Protein AF-A0A7J5W3H6-F1 (afdb_monomer)

Nearest PDB structures (foldseek):
  4chm-assembly2_B  TM=5.842E-01  e=1.480E-01  Toxoplasma gondii ME49

Structure (mmCIF, N/CA/C/O backbone):
data_AF-A0A7J5W3H6-F1
#
_entry.id   AF-A0A7J5W3H6-F1
#
loop_
_atom_site.group_PDB
_atom_site.id
_atom_site.type_symbol
_atom_site.label_atom_id
_atom_site.label_alt_id
_atom_site.label_comp_id
_atom_site.label_asym_id
_atom_site.label_entity_id
_atom_site.label_seq_id
_atom_site.pdbx_PDB_ins_code
_atom_site.Cartn_x
_atom_site.Cartn_y
_atom_site.Cartn_z
_atom_site.occupancy
_atom_site.B_iso_or_equiv
_atom_site.auth_seq_id
_atom_site.auth_comp_id
_atom_site.auth_asym_id
_atom_site.auth_atom_id
_atom_site.pdbx_PDB_model_num
ATOM 1 N N . MET A 1 1 ? -14.076 -18.893 -4.674 1.00 71.62 1 MET A N 1
ATOM 2 C CA . MET A 1 1 ? -12.684 -18.426 -4.504 1.00 71.62 1 MET A CA 1
ATOM 3 C C . MET A 1 1 ? -12.140 -18.056 -5.872 1.00 71.62 1 MET A C 1
ATOM 5 O O . MET A 1 1 ? -12.209 -18.885 -6.771 1.00 71.62 1 MET A O 1
ATOM 9 N N . THR A 1 2 ? -11.671 -16.824 -6.048 1.00 78.88 2 THR A N 1
ATOM 10 C CA . THR A 1 2 ? -11.239 -16.300 -7.352 1.00 78.88 2 THR A CA 1
ATOM 11 C C . THR A 1 2 ? -9.750 -15.983 -7.289 1.00 78.88 2 THR A C 1
ATOM 13 O O . THR A 1 2 ? -9.324 -15.151 -6.486 1.00 78.88 2 THR A O 1
ATOM 16 N N . GLU A 1 3 ? -8.947 -16.656 -8.116 1.00 80.62 3 GLU A N 1
ATOM 17 C CA . GLU A 1 3 ? -7.531 -16.315 -8.280 1.00 80.62 3 GLU A CA 1
ATOM 18 C C . GLU A 1 3 ? -7.411 -15.016 -9.076 1.00 80.62 3 GLU A C 1
ATOM 20 O O . GLU A 1 3 ? -7.916 -14.912 -10.197 1.00 80.62 3 GLU A O 1
ATOM 25 N N . LEU A 1 4 ? -6.731 -14.022 -8.506 1.00 78.94 4 LEU A N 1
ATOM 26 C CA . LEU A 1 4 ? -6.411 -12.805 -9.230 1.00 78.94 4 LEU A CA 1
ATOM 27 C C . LEU A 1 4 ? -5.116 -13.022 -10.005 1.00 78.94 4 LEU A C 1
ATOM 29 O O . LEU A 1 4 ? -4.027 -13.089 -9.433 1.00 78.94 4 LEU A O 1
ATOM 33 N N . LYS A 1 5 ? -5.251 -13.146 -11.325 1.00 74.69 5 LYS A N 1
ATOM 34 C CA . LYS A 1 5 ? -4.112 -13.236 -12.236 1.00 74.69 5 LYS A CA 1
ATOM 35 C C . LYS A 1 5 ? -3.727 -11.845 -12.740 1.00 74.69 5 LYS A C 1
ATOM 37 O O . LYS A 1 5 ? -4.625 -11.039 -13.016 1.00 74.69 5 LYS A O 1
ATOM 42 N N . PRO A 1 6 ? -2.422 -11.595 -12.951 1.00 75.56 6 PRO A N 1
ATOM 43 C CA . PRO A 1 6 ? -1.978 -10.450 -13.725 1.00 75.56 6 PRO A CA 1
ATOM 44 C C . PRO A 1 6 ? -2.744 -10.403 -15.042 1.00 75.56 6 PRO A C 1
ATOM 46 O O . PRO A 1 6 ? -2.807 -11.394 -15.776 1.00 75.56 6 PRO A O 1
ATOM 49 N N . ARG A 1 7 ? -3.322 -9.249 -15.374 1.00 79.38 7 ARG A N 1
ATOM 50 C CA . ARG A 1 7 ? -3.842 -9.057 -16.727 1.00 79.38 7 ARG A CA 1
ATOM 51 C C . ARG A 1 7 ? -2.648 -9.093 -17.673 1.00 79.38 7 ARG A C 1
ATOM 53 O O . ARG A 1 7 ? -1.692 -8.353 -17.460 1.00 79.38 7 ARG A O 1
ATOM 60 N N . LEU A 1 8 ? -2.714 -9.903 -18.731 1.00 84.88 8 LEU A N 1
ATOM 61 C CA . LEU A 1 8 ? -1.649 -9.997 -19.739 1.00 84.88 8 LEU A CA 1
ATOM 62 C C . LEU A 1 8 ? -1.222 -8.605 -20.238 1.00 84.88 8 LEU A C 1
ATOM 64 O O . LEU A 1 8 ? -0.036 -8.321 -20.355 1.00 84.88 8 LEU A O 1
ATOM 68 N N . LYS A 1 9 ? -2.197 -7.703 -20.415 1.00 86.12 9 LYS A N 1
ATOM 69 C CA . LYS A 1 9 ? -1.971 -6.287 -20.729 1.00 86.12 9 LYS A CA 1
ATOM 70 C C . LYS A 1 9 ? -1.019 -5.593 -19.743 1.00 86.12 9 LYS A C 1
ATOM 72 O O . LYS A 1 9 ? -0.136 -4.869 -20.185 1.00 86.12 9 LYS A O 1
ATOM 77 N N . ASN A 1 10 ? -1.180 -5.800 -18.436 1.00 86.75 10 ASN A N 1
ATOM 78 C CA . ASN A 1 10 ? -0.336 -5.165 -17.421 1.00 86.75 10 ASN A CA 1
ATOM 79 C C . ASN A 1 10 ? 1.082 -5.742 -17.473 1.00 86.75 10 ASN A C 1
ATOM 81 O O . ASN A 1 10 ? 2.032 -4.973 -17.476 1.00 86.75 10 ASN A O 1
ATOM 85 N N . ILE A 1 11 ? 1.240 -7.063 -17.629 1.00 87.44 11 ILE A N 1
ATOM 86 C CA . ILE A 1 11 ? 2.571 -7.663 -17.830 1.00 87.44 11 ILE A CA 1
ATOM 87 C C . ILE A 1 11 ? 3.256 -7.034 -19.049 1.00 87.44 11 ILE A C 1
ATOM 89 O O . ILE A 1 11 ? 4.383 -6.566 -18.933 1.00 87.44 11 ILE A O 1
ATOM 93 N N . ILE A 1 12 ? 2.562 -6.954 -20.190 1.00 88.81 12 ILE A N 1
ATOM 94 C CA . ILE A 1 12 ? 3.112 -6.370 -21.420 1.00 88.81 12 ILE A CA 1
ATOM 95 C C . ILE A 1 12 ? 3.525 -4.910 -21.198 1.00 88.81 12 ILE A C 1
ATOM 97 O O . ILE A 1 12 ? 4.638 -4.542 -21.556 1.00 88.81 12 ILE A O 1
ATOM 101 N N . ILE A 1 13 ? 2.672 -4.084 -20.578 1.00 88.00 13 ILE A N 1
ATOM 102 C CA . ILE A 1 13 ? 2.975 -2.667 -20.311 1.00 88.00 13 ILE A CA 1
ATOM 103 C C . ILE A 1 13 ? 4.214 -2.523 -19.423 1.00 88.00 13 ILE A C 1
ATOM 105 O O . ILE A 1 13 ? 5.081 -1.700 -19.716 1.00 88.00 13 ILE A O 1
ATOM 109 N N . PHE A 1 14 ? 4.310 -3.311 -18.352 1.00 88.62 14 PHE A N 1
ATOM 110 C CA . PHE A 1 14 ? 5.430 -3.245 -17.415 1.00 88.62 14 PHE A CA 1
ATOM 111 C C . PHE A 1 14 ? 6.724 -3.760 -18.051 1.00 88.62 14 PHE A C 1
ATOM 113 O O . PHE A 1 14 ? 7.761 -3.116 -17.926 1.00 88.62 14 PHE A O 1
ATOM 120 N N . SER A 1 15 ? 6.673 -4.876 -18.782 1.00 89.31 15 SER A N 1
ATOM 121 C CA . SER A 1 15 ? 7.829 -5.407 -19.509 1.00 89.31 15 SER A CA 1
ATOM 122 C C . SER A 1 15 ? 8.297 -4.455 -20.609 1.00 89.31 15 SER A C 1
ATOM 124 O O . SER A 1 15 ? 9.492 -4.201 -20.713 1.00 89.31 15 SER A O 1
ATOM 126 N N . ALA A 1 16 ? 7.381 -3.878 -21.391 1.00 90.31 16 ALA A N 1
ATOM 127 C CA . ALA A 1 16 ? 7.721 -2.903 -22.424 1.00 90.31 16 ALA A CA 1
ATOM 128 C C . ALA A 1 16 ? 8.319 -1.627 -21.815 1.00 90.31 16 ALA A C 1
ATOM 130 O O . ALA A 1 16 ? 9.343 -1.152 -22.295 1.00 90.31 16 ALA A O 1
ATOM 131 N N . SER A 1 17 ? 7.736 -1.116 -20.723 1.00 88.31 17 SER A N 1
ATOM 132 C CA . SER A 1 17 ? 8.278 0.041 -19.998 1.00 88.31 17 SER A CA 1
ATOM 133 C C . SER A 1 17 ? 9.695 -0.240 -19.503 1.00 88.31 17 SER A C 1
ATOM 135 O O . SER A 1 17 ? 10.595 0.555 -19.744 1.00 88.31 17 SER A O 1
ATOM 137 N N . LEU A 1 18 ? 9.914 -1.400 -18.877 1.00 90.62 18 LEU A N 1
ATOM 138 C CA . LEU A 1 18 ? 11.224 -1.811 -18.383 1.00 90.62 18 LEU A CA 1
ATOM 139 C C . LEU A 1 18 ? 12.260 -1.903 -19.511 1.00 90.62 18 LEU A C 1
ATOM 141 O O . LEU A 1 18 ? 13.343 -1.340 -19.382 1.00 90.62 18 LEU A O 1
ATOM 145 N N . LEU A 1 19 ? 11.929 -2.590 -20.609 1.00 92.12 19 LEU A N 1
ATOM 146 C CA . LEU A 1 19 ? 12.842 -2.805 -21.734 1.00 92.12 19 LEU A CA 1
ATOM 147 C C . LEU A 1 19 ? 13.175 -1.502 -22.462 1.00 92.12 19 LEU A C 1
ATOM 149 O O . LEU A 1 19 ? 14.346 -1.248 -22.731 1.00 92.12 19 LEU A O 1
ATOM 153 N N . ILE A 1 20 ? 12.174 -0.659 -22.739 1.00 89.44 20 ILE A N 1
ATOM 154 C CA . ILE A 1 20 ? 12.383 0.638 -23.394 1.00 89.44 20 ILE A CA 1
ATOM 155 C C . ILE A 1 20 ? 13.248 1.531 -22.505 1.00 89.44 20 ILE A C 1
ATOM 157 O O . ILE A 1 20 ? 14.238 2.084 -22.976 1.00 89.44 20 ILE A O 1
ATOM 161 N N . SER A 1 21 ? 12.927 1.644 -21.213 1.00 88.56 21 SER A N 1
ATOM 162 C CA . SER A 1 21 ? 13.707 2.478 -20.298 1.00 88.56 21 SER A CA 1
ATOM 163 C C . SER A 1 21 ? 15.127 1.954 -20.090 1.00 88.56 21 SER A C 1
ATOM 165 O O . SER A 1 21 ? 16.050 2.759 -20.026 1.00 88.56 21 SER A O 1
ATOM 167 N N . ALA A 1 22 ? 15.330 0.634 -20.025 1.00 89.25 22 ALA A N 1
ATOM 168 C CA . ALA A 1 22 ? 16.660 0.038 -19.904 1.00 89.25 22 ALA A CA 1
ATOM 169 C C . ALA A 1 22 ? 17.490 0.215 -21.184 1.00 89.25 22 ALA A C 1
ATOM 171 O O . ALA A 1 22 ? 18.653 0.598 -21.103 1.00 89.25 22 ALA A O 1
ATOM 172 N N . GLY A 1 23 ? 16.893 -0.007 -22.358 1.00 88.06 23 GLY A N 1
ATOM 173 C CA . GLY A 1 23 ? 17.559 0.199 -23.644 1.00 88.06 23 GLY A CA 1
ATOM 174 C C . GLY A 1 23 ? 17.959 1.658 -23.856 1.00 88.06 23 GLY A C 1
ATOM 175 O O . GLY A 1 23 ? 19.102 1.935 -24.211 1.00 88.06 23 GLY A O 1
ATOM 176 N N . LEU A 1 24 ? 17.057 2.598 -23.550 1.00 87.62 24 LEU A N 1
ATOM 177 C CA . LEU A 1 24 ? 17.369 4.029 -23.575 1.00 87.62 24 LEU A CA 1
ATOM 178 C C . LEU A 1 24 ? 18.471 4.382 -22.574 1.00 87.62 24 LEU A C 1
ATOM 180 O O . LEU A 1 24 ? 19.366 5.145 -22.914 1.00 87.62 24 LEU A O 1
ATOM 184 N N . LEU A 1 25 ? 18.453 3.810 -21.368 1.00 86.88 25 LEU A N 1
ATOM 185 C CA . LEU A 1 25 ? 19.499 4.038 -20.372 1.00 86.88 25 LEU A CA 1
ATOM 186 C C . LEU A 1 25 ? 20.875 3.581 -20.874 1.00 86.88 25 LEU A C 1
ATOM 188 O O . LEU A 1 25 ? 21.841 4.322 -20.735 1.00 86.88 25 LEU A O 1
ATOM 192 N N . ILE A 1 26 ? 20.962 2.388 -21.470 1.00 87.06 26 ILE A N 1
ATOM 193 C CA . ILE A 1 26 ? 22.208 1.858 -22.043 1.00 87.06 26 ILE A CA 1
ATOM 194 C C . ILE A 1 26 ? 22.695 2.770 -23.172 1.00 87.06 26 ILE A C 1
ATOM 196 O O . ILE A 1 26 ? 23.845 3.198 -23.146 1.00 87.06 26 ILE A O 1
ATOM 200 N N . PHE A 1 27 ? 21.806 3.145 -24.095 1.00 85.88 27 PHE A N 1
ATOM 201 C CA . PHE A 1 27 ? 22.124 4.078 -25.178 1.00 85.88 27 PHE A CA 1
ATOM 202 C C . PHE A 1 27 ? 22.647 5.425 -24.651 1.00 85.88 27 PHE A C 1
ATOM 204 O O . PHE A 1 27 ? 23.629 5.962 -25.160 1.00 85.88 27 PHE A O 1
ATOM 211 N N . LEU A 1 28 ? 22.033 5.964 -23.591 1.00 85.06 28 LEU A N 1
ATOM 212 C CA . LEU A 1 28 ? 22.491 7.197 -22.951 1.00 85.06 28 LEU A CA 1
ATOM 213 C C . LEU A 1 28 ? 23.860 7.039 -22.284 1.00 85.06 28 LEU A C 1
ATOM 215 O O . LEU A 1 28 ? 24.681 7.948 -22.373 1.00 85.06 28 LEU A O 1
ATOM 219 N N . LEU A 1 29 ? 24.117 5.908 -21.624 1.00 84.12 29 LEU A N 1
ATOM 220 C CA . LEU A 1 29 ? 25.408 5.623 -20.994 1.00 84.12 29 LEU A CA 1
ATOM 221 C C . LEU A 1 29 ? 26.524 5.481 -22.036 1.00 84.12 29 LEU A C 1
ATOM 223 O O . LEU A 1 29 ? 27.607 6.028 -21.839 1.00 84.12 29 LEU A O 1
ATOM 227 N N . GLU A 1 30 ? 26.254 4.818 -23.161 1.00 84.25 30 GLU A N 1
ATOM 228 C CA . GLU A 1 30 ? 27.181 4.757 -24.297 1.00 84.25 30 GLU A CA 1
ATOM 229 C C . GLU A 1 30 ? 27.427 6.147 -24.898 1.00 84.25 30 GLU A C 1
ATOM 231 O O . GLU A 1 30 ? 28.567 6.503 -25.201 1.00 84.25 30 GLU A O 1
ATOM 236 N N . GLY A 1 31 ? 26.378 6.966 -25.018 1.00 80.19 31 GLY A N 1
ATOM 237 C CA . GLY A 1 31 ? 26.487 8.360 -25.446 1.00 80.19 31 GLY A CA 1
ATOM 238 C C . GLY A 1 31 ? 27.359 9.203 -24.510 1.00 80.19 31 GLY A C 1
ATOM 239 O O . GLY A 1 31 ? 28.198 9.960 -24.988 1.00 80.19 31 GLY A O 1
ATOM 240 N N . LEU A 1 32 ? 27.211 9.034 -23.189 1.00 81.75 32 LEU A N 1
ATOM 241 C CA . LEU A 1 32 ? 28.043 9.683 -22.163 1.00 81.75 32 LEU A CA 1
ATOM 242 C C . LEU A 1 32 ? 29.497 9.215 -22.192 1.00 81.75 32 LEU A C 1
ATOM 244 O O . LEU A 1 32 ? 30.400 10.019 -21.977 1.00 81.75 32 LEU A O 1
ATOM 248 N N . TYR A 1 33 ? 29.734 7.933 -22.453 1.00 81.56 33 TYR A N 1
ATOM 249 C CA . TYR A 1 33 ? 31.086 7.390 -22.535 1.00 81.56 33 TYR A CA 1
ATOM 250 C C . TYR A 1 33 ? 31.847 7.922 -23.757 1.00 81.56 33 TYR A C 1
ATOM 252 O O . TYR A 1 33 ? 33.029 8.246 -23.670 1.00 81.56 33 TYR A O 1
ATOM 260 N N . ASN A 1 34 ? 31.158 8.066 -24.890 1.00 81.38 34 ASN A N 1
ATOM 261 C CA . ASN A 1 34 ? 31.745 8.519 -26.155 1.00 81.38 34 ASN A CA 1
ATOM 262 C C . ASN A 1 34 ? 31.768 10.049 -26.319 1.00 81.38 34 ASN A C 1
ATOM 264 O O . ASN A 1 34 ? 32.087 10.576 -27.390 1.00 81.38 34 ASN A O 1
ATOM 268 N N . LEU A 1 35 ? 31.408 10.777 -25.267 1.00 76.12 35 LEU A N 1
ATOM 269 C CA . LEU A 1 35 ? 31.129 12.200 -25.313 1.00 76.12 35 LEU A CA 1
ATOM 270 C C . LEU A 1 35 ? 32.429 13.016 -25.222 1.00 76.12 35 LEU A C 1
ATOM 272 O O . LEU A 1 35 ? 33.046 13.123 -24.167 1.00 76.12 35 LEU A O 1
ATOM 276 N N . LYS A 1 36 ? 32.849 13.610 -26.349 1.00 68.56 36 LYS A N 1
ATOM 277 C CA . LYS A 1 36 ? 34.017 14.515 -26.414 1.00 68.56 36 LYS A CA 1
ATOM 278 C C . LYS A 1 36 ? 33.683 15.989 -26.138 1.00 68.56 36 LYS A C 1
ATOM 280 O O . LYS A 1 36 ? 34.578 16.736 -25.762 1.00 68.56 36 LYS A O 1
ATOM 285 N N . ASN A 1 37 ? 32.421 16.399 -26.301 1.00 68.25 37 ASN A N 1
ATOM 286 C CA . ASN A 1 37 ? 31.978 17.794 -26.182 1.00 68.25 37 ASN A CA 1
ATOM 287 C C . ASN A 1 37 ? 31.009 17.988 -25.013 1.00 68.25 37 ASN A C 1
ATOM 289 O O . ASN A 1 37 ? 29.960 17.358 -24.953 1.00 68.25 37 ASN A O 1
ATOM 293 N N . THR A 1 38 ? 31.297 18.935 -24.127 1.00 67.44 38 THR A N 1
ATOM 294 C CA . THR A 1 38 ? 30.476 19.233 -22.940 1.0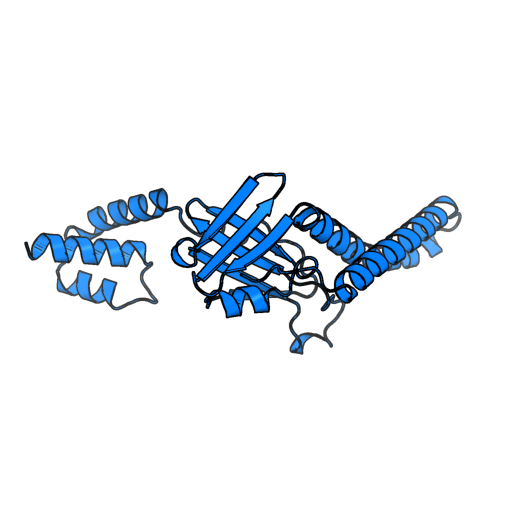0 67.44 38 THR A CA 1
ATOM 295 C C . THR A 1 38 ? 29.041 19.674 -23.259 1.00 67.44 38 THR A C 1
ATOM 297 O O . THR A 1 38 ? 28.146 19.487 -22.436 1.00 67.44 38 THR A O 1
ATOM 300 N N . GLU A 1 39 ? 28.787 20.190 -24.462 1.00 74.38 39 GLU A N 1
ATOM 301 C CA . GLU A 1 39 ? 27.476 20.696 -24.888 1.00 74.38 39 GLU A CA 1
ATOM 302 C C . GLU A 1 39 ? 26.384 19.615 -24.977 1.00 74.38 39 GLU A C 1
ATOM 304 O O . GLU A 1 39 ? 25.212 19.916 -24.751 1.00 74.38 39 GLU A O 1
ATOM 309 N N . SER A 1 40 ? 26.726 18.342 -25.233 1.00 75.56 40 SER A N 1
ATOM 310 C CA . SER A 1 40 ? 25.711 17.270 -25.302 1.00 75.56 40 SER A CA 1
ATOM 311 C C . SER A 1 40 ? 25.384 16.632 -23.945 1.00 75.56 40 SER A C 1
ATOM 313 O O . SER A 1 40 ? 24.462 15.823 -23.861 1.00 75.56 40 SER A O 1
ATOM 315 N N . ILE A 1 41 ? 26.066 17.023 -22.861 1.00 78.56 41 ILE A N 1
ATOM 316 C CA . ILE A 1 41 ? 25.831 16.473 -21.513 1.00 78.56 41 ILE A CA 1
ATOM 317 C C . ILE A 1 41 ? 24.448 16.876 -20.983 1.00 78.56 41 ILE A C 1
ATOM 319 O O . ILE A 1 41 ? 23.734 16.049 -20.416 1.00 78.56 41 ILE A O 1
ATOM 323 N N . VAL A 1 42 ? 24.045 18.133 -21.188 1.00 79.25 42 VAL A N 1
ATOM 324 C CA . VAL A 1 42 ? 22.770 18.676 -20.688 1.00 79.25 42 VAL A CA 1
ATOM 325 C C . VAL A 1 42 ? 21.546 17.944 -21.264 1.00 79.25 42 VAL A C 1
ATOM 327 O O . VAL A 1 42 ? 20.740 17.452 -20.471 1.00 79.25 42 VAL A O 1
ATOM 330 N N . PRO A 1 43 ? 21.376 17.802 -22.596 1.00 79.62 43 PRO A N 1
ATOM 331 C CA . PRO A 1 43 ? 20.222 17.089 -23.146 1.00 79.62 43 PRO A CA 1
ATOM 332 C C . PRO A 1 43 ? 20.200 15.603 -22.756 1.00 79.62 43 PRO A C 1
ATOM 334 O O . PRO A 1 43 ? 19.125 15.062 -22.499 1.00 79.62 43 PRO A O 1
ATOM 337 N N . ILE A 1 44 ? 21.364 14.955 -22.634 1.00 81.19 44 ILE A N 1
ATOM 338 C CA . ILE A 1 44 ? 21.460 13.565 -22.164 1.00 81.19 44 ILE A CA 1
ATOM 339 C C . ILE A 1 44 ? 21.034 13.443 -20.696 1.00 81.19 44 ILE A C 1
ATOM 341 O O . ILE A 1 44 ? 20.255 12.550 -20.358 1.00 81.19 44 ILE A O 1
ATOM 345 N N . GLY A 1 45 ? 21.473 14.362 -19.834 1.00 78.88 45 GLY A N 1
ATOM 346 C CA . GLY A 1 45 ? 21.056 14.409 -18.433 1.00 78.88 45 GLY A CA 1
ATOM 347 C C . GLY A 1 45 ? 19.544 14.598 -18.277 1.00 78.88 45 GLY A C 1
ATOM 348 O O . GLY A 1 45 ? 18.917 13.925 -17.459 1.00 78.88 45 GLY A O 1
ATOM 349 N N . ILE A 1 46 ? 18.931 15.446 -19.108 1.00 82.19 46 ILE A N 1
ATOM 350 C CA . ILE A 1 46 ? 17.473 15.617 -19.135 1.00 82.19 46 ILE A CA 1
ATOM 351 C C . ILE A 1 46 ? 16.793 14.306 -19.551 1.00 82.19 46 ILE A C 1
ATOM 353 O O . ILE A 1 46 ? 15.892 13.846 -18.850 1.00 82.19 46 ILE A O 1
ATOM 357 N N . LEU A 1 47 ? 17.241 13.658 -20.633 1.00 81.62 47 LEU A N 1
ATOM 358 C CA . LEU A 1 47 ? 16.654 12.394 -21.098 1.00 81.62 47 LEU A CA 1
ATOM 359 C C . LEU A 1 47 ? 16.762 11.280 -20.039 1.00 81.62 47 LEU A C 1
ATOM 361 O O . LEU A 1 47 ? 15.839 10.479 -19.871 1.00 81.62 47 LEU A O 1
ATOM 365 N N . PHE A 1 48 ? 17.860 11.266 -19.279 1.00 82.81 48 PHE A N 1
ATOM 366 C CA . PHE A 1 48 ? 18.088 10.336 -18.175 1.00 82.81 48 PHE A CA 1
ATOM 367 C C . PHE A 1 48 ? 17.029 10.481 -17.071 1.00 82.81 48 PHE A C 1
ATOM 369 O O . PHE A 1 48 ? 16.478 9.481 -16.603 1.00 82.81 48 PHE A O 1
ATOM 376 N N . LEU A 1 49 ? 16.675 11.719 -16.702 1.00 82.31 49 LEU A N 1
ATOM 377 C CA . LEU A 1 49 ? 15.628 12.003 -15.710 1.00 82.31 49 LEU A CA 1
ATOM 378 C C . LEU A 1 49 ? 14.242 11.520 -16.154 1.00 82.31 49 LEU A C 1
ATOM 380 O O . LEU A 1 49 ? 13.425 11.157 -15.308 1.00 82.31 49 LEU A O 1
ATOM 384 N N . PHE A 1 50 ? 13.978 11.461 -17.461 1.00 83.19 50 PHE A N 1
ATOM 385 C CA . PHE A 1 50 ? 12.742 10.881 -17.985 1.00 83.19 50 PHE A CA 1
ATOM 386 C C . PHE A 1 50 ? 12.780 9.344 -17.979 1.00 83.19 50 PHE A C 1
ATOM 388 O O . PHE A 1 50 ? 11.780 8.712 -17.643 1.00 83.19 50 PHE A O 1
ATOM 395 N N . CYS A 1 51 ? 13.919 8.713 -18.261 1.00 84.31 51 CYS A N 1
ATOM 396 C CA . CYS A 1 51 ? 14.009 7.247 -18.326 1.00 84.31 51 CYS A CA 1
ATOM 397 C C . CYS A 1 51 ? 14.032 6.564 -16.948 1.00 84.31 51 CYS A C 1
ATOM 399 O O . CYS A 1 51 ? 13.595 5.419 -16.817 1.00 84.31 51 CYS A O 1
ATOM 401 N N . LEU A 1 52 ? 14.518 7.250 -15.909 1.00 86.69 52 LEU A N 1
ATOM 402 C CA . LEU A 1 52 ? 14.738 6.650 -14.592 1.00 86.69 52 LEU A CA 1
ATOM 403 C C . LEU A 1 52 ? 13.438 6.277 -13.842 1.00 86.69 52 LEU A C 1
ATOM 405 O O . LEU A 1 52 ? 13.343 5.151 -13.346 1.00 86.69 52 LEU A O 1
ATOM 409 N N . PRO A 1 53 ? 12.406 7.141 -13.745 1.00 89.31 53 PRO A N 1
ATOM 410 C CA . PRO A 1 53 ? 11.201 6.812 -12.987 1.00 89.31 53 PRO A CA 1
ATOM 411 C C . PRO A 1 53 ? 10.424 5.582 -13.491 1.00 89.31 53 PRO A C 1
ATOM 413 O O . PRO A 1 53 ? 10.104 4.737 -12.652 1.00 89.31 53 PRO A O 1
ATOM 416 N N . PRO A 1 54 ? 10.141 5.400 -14.801 1.00 89.06 54 PRO A N 1
ATOM 417 C CA . PRO A 1 54 ? 9.423 4.215 -15.274 1.00 89.06 54 PRO A CA 1
ATOM 418 C C . PRO A 1 54 ? 10.248 2.935 -15.094 1.00 89.06 54 PRO A C 1
ATOM 420 O O . PRO A 1 54 ? 9.674 1.882 -14.802 1.00 89.06 54 PRO A O 1
ATOM 423 N N . LEU A 1 55 ? 11.582 3.025 -15.178 1.00 90.44 55 LEU A N 1
ATOM 424 C CA . LEU A 1 55 ? 12.491 1.922 -14.868 1.00 90.44 55 LEU A CA 1
ATOM 425 C C . LEU A 1 55 ? 12.373 1.507 -13.394 1.00 90.44 55 LEU A C 1
ATOM 427 O O . LEU A 1 55 ? 12.098 0.345 -13.093 1.00 90.44 55 LEU A O 1
ATOM 431 N N . ILE A 1 56 ? 12.521 2.463 -12.469 1.00 92.81 56 ILE A N 1
ATOM 432 C CA . ILE A 1 56 ? 12.434 2.211 -11.022 1.00 92.81 56 ILE A CA 1
ATOM 433 C C . ILE A 1 56 ? 11.043 1.684 -10.648 1.00 92.81 56 ILE A C 1
ATOM 435 O O . ILE A 1 56 ? 10.931 0.730 -9.873 1.00 92.81 56 ILE A O 1
ATOM 439 N N . LEU A 1 57 ? 9.974 2.266 -11.195 1.00 92.88 57 LEU A N 1
ATOM 440 C CA . LEU A 1 57 ? 8.607 1.798 -10.967 1.00 92.88 57 LEU A CA 1
ATOM 441 C C . LEU A 1 57 ? 8.426 0.351 -11.434 1.00 92.88 57 LEU A C 1
ATOM 443 O O . LEU A 1 57 ? 7.986 -0.485 -10.648 1.00 92.88 57 LEU A O 1
ATOM 447 N N . SER A 1 58 ? 8.835 0.027 -12.665 1.00 92.88 58 SER A N 1
ATOM 448 C CA . SER A 1 58 ? 8.755 -1.341 -13.193 1.00 92.88 58 SER A CA 1
ATOM 449 C C . SER A 1 58 ? 9.479 -2.325 -12.276 1.00 92.88 58 SER A C 1
ATOM 451 O O . SER A 1 58 ? 8.882 -3.298 -11.815 1.00 92.88 58 SER A O 1
ATOM 453 N N . ILE A 1 59 ? 10.745 -2.042 -11.947 1.00 92.69 59 ILE A N 1
ATOM 454 C CA . ILE A 1 59 ? 11.582 -2.907 -11.103 1.00 92.69 59 ILE A CA 1
ATOM 455 C C . ILE A 1 59 ? 10.952 -3.103 -9.725 1.00 92.69 59 ILE A C 1
ATOM 457 O O . ILE A 1 59 ? 10.857 -4.231 -9.242 1.00 92.69 59 ILE A O 1
ATOM 461 N N . THR A 1 60 ? 10.515 -2.023 -9.075 1.00 93.88 60 THR A N 1
ATOM 462 C CA . THR A 1 60 ? 9.946 -2.105 -7.723 1.00 93.88 60 THR A CA 1
ATOM 463 C C . THR A 1 60 ? 8.638 -2.888 -7.699 1.00 93.88 60 THR A C 1
ATOM 465 O O . THR A 1 60 ? 8.437 -3.685 -6.784 1.00 93.88 60 THR A O 1
ATOM 468 N N . TYR A 1 61 ? 7.782 -2.733 -8.708 1.00 94.31 61 TYR A N 1
ATOM 469 C CA . TYR A 1 61 ? 6.521 -3.468 -8.806 1.00 94.31 61 TYR A CA 1
ATOM 470 C C . TYR A 1 61 ? 6.765 -4.949 -9.107 1.00 94.31 61 TYR A C 1
ATOM 472 O O . TYR A 1 61 ? 6.206 -5.805 -8.417 1.00 94.31 61 TYR A O 1
ATOM 480 N N . PHE A 1 62 ? 7.674 -5.265 -10.039 1.00 91.81 62 PHE A N 1
ATOM 481 C CA . PHE A 1 62 ? 8.122 -6.641 -10.265 1.00 91.81 62 PHE A CA 1
ATOM 482 C C . PHE A 1 62 ? 8.676 -7.252 -8.979 1.00 91.81 62 PHE A C 1
ATOM 484 O O . PHE A 1 62 ? 8.201 -8.296 -8.550 1.00 91.81 62 PHE A O 1
ATOM 491 N N . TYR A 1 63 ? 9.615 -6.594 -8.299 1.00 91.12 63 TYR A N 1
ATOM 492 C CA . TYR A 1 63 ? 10.193 -7.109 -7.055 1.00 91.12 63 TYR A CA 1
ATOM 493 C C . TYR A 1 63 ? 9.135 -7.371 -5.977 1.00 91.12 63 TYR A C 1
ATOM 495 O O . TYR A 1 63 ? 9.207 -8.357 -5.234 1.00 91.12 63 TYR A O 1
ATOM 503 N N . VAL A 1 64 ? 8.147 -6.482 -5.878 1.00 89.88 64 VAL A N 1
ATOM 504 C CA . VAL A 1 64 ? 7.081 -6.610 -4.896 1.00 89.88 64 VAL A CA 1
ATOM 505 C C . VAL A 1 64 ? 6.179 -7.796 -5.225 1.00 89.88 64 VAL A C 1
ATOM 507 O O . VAL A 1 64 ? 5.865 -8.528 -4.289 1.00 89.88 64 VAL A O 1
ATOM 510 N N . ASP A 1 65 ? 5.849 -8.072 -6.488 1.00 89.44 65 ASP A N 1
ATOM 511 C CA . ASP A 1 65 ? 4.815 -9.059 -6.836 1.00 89.44 65 ASP A CA 1
ATOM 512 C C . ASP A 1 65 ? 5.292 -10.364 -7.498 1.00 89.44 65 ASP A C 1
ATOM 514 O O . ASP A 1 65 ? 4.555 -11.343 -7.451 1.00 89.44 65 ASP A O 1
ATOM 518 N N . LEU A 1 66 ? 6.526 -10.462 -8.008 1.00 82.88 66 LEU A N 1
ATOM 519 C CA . LEU A 1 66 ? 7.032 -11.614 -8.787 1.00 82.88 66 LEU A CA 1
ATOM 520 C C . LEU A 1 66 ? 6.870 -12.978 -8.092 1.00 82.88 66 LEU A C 1
ATOM 522 O O . LEU A 1 66 ? 6.731 -14.007 -8.741 1.00 82.88 66 LEU A O 1
ATOM 526 N N . THR A 1 67 ? 6.897 -12.995 -6.758 1.00 83.81 67 THR A N 1
ATOM 527 C CA . THR A 1 67 ? 6.801 -14.224 -5.946 1.00 83.81 67 THR A CA 1
ATOM 528 C C . THR A 1 67 ? 5.501 -14.319 -5.158 1.00 83.81 67 THR A C 1
ATOM 530 O O . THR A 1 67 ? 5.424 -15.079 -4.187 1.00 83.81 67 THR A O 1
ATOM 533 N N . LYS A 1 68 ? 4.502 -13.513 -5.531 1.00 88.69 68 LYS A N 1
ATOM 534 C CA . LYS A 1 68 ? 3.208 -13.452 -4.866 1.00 88.69 68 LYS A CA 1
ATOM 535 C C . LYS A 1 68 ? 2.099 -14.005 -5.748 1.00 88.69 68 LYS A C 1
ATOM 537 O O . LYS A 1 68 ? 2.051 -13.744 -6.943 1.00 88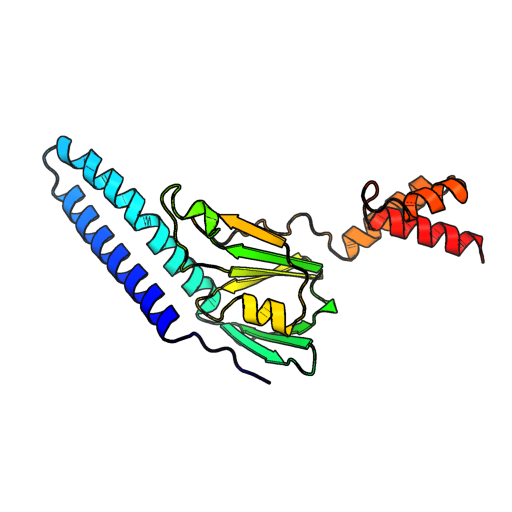.69 68 LYS A O 1
ATOM 542 N N . LYS A 1 69 ? 1.151 -14.687 -5.116 1.00 88.88 69 LYS A N 1
ATOM 543 C CA . LYS A 1 69 ? -0.182 -14.949 -5.663 1.00 88.88 69 LYS A CA 1
ATOM 544 C C . LYS A 1 69 ? -1.216 -14.407 -4.694 1.00 88.88 69 LYS A C 1
ATOM 546 O O . LYS A 1 69 ? -1.040 -14.554 -3.486 1.00 88.88 69 LYS A O 1
ATOM 551 N N . VAL A 1 70 ? -2.263 -13.783 -5.223 1.00 89.44 70 VAL A N 1
ATOM 552 C CA . VAL A 1 70 ? -3.376 -13.245 -4.438 1.00 89.44 70 VAL A CA 1
ATOM 553 C C . VAL A 1 70 ? -4.649 -13.970 -4.855 1.00 89.44 70 VAL A C 1
ATOM 555 O O . VAL A 1 70 ? -5.028 -13.969 -6.026 1.00 89.44 70 VAL A O 1
ATOM 558 N N . LEU A 1 71 ? -5.308 -14.593 -3.887 1.00 90.88 71 LEU A N 1
ATOM 559 C CA . LEU A 1 71 ? -6.632 -15.182 -4.031 1.00 90.88 71 LEU A CA 1
ATOM 560 C C . LEU A 1 71 ? -7.606 -14.349 -3.209 1.00 90.88 71 LEU A C 1
ATOM 562 O O . LEU A 1 71 ? -7.292 -13.955 -2.084 1.00 90.88 71 LEU A O 1
ATOM 566 N N . ILE A 1 72 ? -8.792 -14.108 -3.754 1.00 89.31 72 ILE A N 1
ATOM 567 C CA . ILE A 1 72 ? -9.874 -13.481 -3.004 1.00 89.31 72 ILE A CA 1
ATOM 568 C C . ILE A 1 72 ? -10.988 -14.497 -2.800 1.00 89.31 72 ILE A C 1
ATOM 570 O O . ILE A 1 72 ? -11.501 -15.112 -3.741 1.00 89.31 72 ILE A O 1
ATOM 574 N N . ASP A 1 73 ? -11.376 -14.654 -1.544 1.00 89.56 73 ASP A N 1
ATOM 575 C CA . ASP A 1 73 ? -12.538 -15.420 -1.137 1.00 89.56 73 ASP A CA 1
ATOM 576 C C . ASP A 1 73 ? -13.606 -14.443 -0.641 1.00 89.56 73 ASP A C 1
ATOM 578 O O . ASP A 1 73 ? -13.635 -14.059 0.527 1.00 89.56 73 ASP A O 1
ATOM 582 N N . VAL A 1 74 ? -14.459 -14.017 -1.577 1.00 85.69 74 VAL A N 1
ATOM 583 C CA . VAL A 1 74 ? -15.536 -13.044 -1.337 1.00 85.69 74 VAL A CA 1
ATOM 584 C C . VAL A 1 74 ? -16.553 -13.586 -0.331 1.00 85.69 74 VAL A C 1
ATOM 586 O O . VAL A 1 74 ? -17.009 -12.844 0.529 1.00 85.69 74 VAL A O 1
ATOM 589 N N . SER A 1 75 ? -16.862 -14.889 -0.380 1.00 85.12 75 SER A N 1
ATOM 590 C CA . SER A 1 75 ? -17.798 -15.526 0.558 1.00 85.12 75 SER A CA 1
ATOM 591 C C . SER A 1 75 ? -17.340 -15.445 2.009 1.00 85.12 75 SER A C 1
ATOM 593 O O . SER A 1 75 ? -18.170 -15.371 2.908 1.00 85.12 75 SER A O 1
ATOM 595 N N . GLN A 1 76 ? -16.026 -15.459 2.238 1.00 85.94 76 GLN A N 1
ATOM 596 C CA . GLN A 1 76 ? -15.442 -15.381 3.577 1.00 85.94 76 GLN A CA 1
ATOM 597 C C . GLN A 1 76 ? -14.775 -14.034 3.866 1.00 85.94 76 GLN A C 1
ATOM 599 O O . GLN A 1 76 ? -14.105 -13.902 4.889 1.00 85.94 76 GLN A O 1
ATOM 604 N N . ASN A 1 77 ? -14.940 -13.053 2.972 1.00 87.75 77 ASN A N 1
ATOM 605 C CA . ASN A 1 77 ? -14.384 -11.709 3.091 1.00 87.75 77 ASN A CA 1
ATOM 606 C C . ASN A 1 77 ? -12.899 -11.712 3.517 1.00 87.75 77 ASN A C 1
ATOM 608 O O . ASN A 1 77 ? -12.490 -11.076 4.497 1.00 87.75 77 ASN A O 1
ATOM 612 N N . ARG A 1 78 ? -12.100 -12.523 2.808 1.00 91.69 78 ARG A N 1
ATOM 613 C CA . ARG A 1 78 ? -10.669 -12.721 3.078 1.00 91.69 78 ARG A CA 1
ATOM 614 C C . ARG A 1 78 ? -9.828 -12.695 1.805 1.00 91.69 78 ARG A C 1
ATOM 616 O O . ARG A 1 78 ? -10.240 -13.157 0.739 1.00 91.69 78 ARG A O 1
ATOM 623 N N . ILE A 1 79 ? -8.598 -12.220 1.959 1.00 92.69 79 ILE A N 1
ATOM 624 C CA . ILE A 1 79 ? -7.532 -12.288 0.961 1.00 92.69 79 ILE A CA 1
ATOM 625 C C . ILE A 1 79 ? -6.540 -13.353 1.413 1.00 92.69 79 ILE A C 1
ATOM 627 O O . ILE A 1 79 ? -6.085 -13.341 2.555 1.00 92.69 79 ILE A O 1
ATOM 631 N N . ILE A 1 80 ? -6.163 -14.248 0.510 1.00 92.62 80 ILE A N 1
ATOM 632 C CA . ILE A 1 80 ? -5.105 -15.228 0.743 1.00 92.62 80 ILE A CA 1
ATOM 633 C C . ILE A 1 80 ? -3.922 -14.849 -0.137 1.00 92.62 80 ILE A C 1
ATOM 635 O O . ILE A 1 80 ? -4.045 -14.736 -1.358 1.00 92.62 80 ILE A O 1
ATOM 639 N N . ILE A 1 81 ? -2.769 -14.623 0.486 1.00 90.88 81 ILE A N 1
ATOM 640 C CA . ILE A 1 81 ? -1.538 -14.250 -0.204 1.00 90.88 81 ILE A CA 1
ATOM 641 C C . ILE A 1 81 ? -0.518 -15.358 -0.029 1.00 90.88 81 ILE A C 1
ATOM 643 O O . ILE A 1 81 ? -0.009 -15.575 1.069 1.00 90.88 81 ILE A O 1
ATOM 647 N N . HIS A 1 82 ? -0.151 -16.005 -1.129 1.00 90.69 82 HIS A N 1
ATOM 648 C CA . HIS A 1 82 ? 0.980 -16.923 -1.147 1.00 90.69 82 HIS A CA 1
ATOM 649 C C . HIS A 1 82 ? 2.228 -16.148 -1.541 1.00 90.69 82 HIS A C 1
ATOM 651 O O . HIS A 1 82 ? 2.307 -15.637 -2.655 1.00 90.69 82 HIS A O 1
ATOM 657 N N . LYS A 1 83 ? 3.208 -16.045 -0.643 1.00 87.00 83 LYS A N 1
ATOM 658 C CA . LYS A 1 83 ? 4.481 -15.363 -0.895 1.00 87.00 83 LYS A CA 1
ATOM 659 C C . LYS A 1 83 ? 5.643 -16.226 -0.430 1.00 87.00 83 LYS A C 1
ATOM 661 O O . LYS A 1 83 ? 5.764 -16.499 0.761 1.00 87.00 83 LYS A O 1
ATOM 666 N N . ARG A 1 84 ? 6.538 -16.599 -1.354 1.00 85.19 84 ARG A N 1
ATOM 667 C CA . ARG A 1 84 ? 7.751 -17.397 -1.055 1.00 85.19 84 ARG A CA 1
ATOM 668 C C . ARG A 1 84 ? 7.444 -18.661 -0.227 1.00 85.19 84 ARG A C 1
ATOM 670 O O . ARG A 1 84 ? 8.085 -18.912 0.788 1.00 85.19 84 ARG A O 1
ATOM 677 N N . GLY A 1 85 ? 6.405 -19.398 -0.619 1.00 82.94 85 GLY A N 1
ATOM 678 C CA . GLY A 1 85 ? 5.967 -20.621 0.067 1.00 82.94 85 GLY A CA 1
ATOM 679 C C . GLY A 1 85 ? 5.206 -20.408 1.381 1.00 82.94 85 GLY A C 1
ATOM 680 O O . GLY A 1 85 ? 4.751 -21.382 1.966 1.00 82.94 85 GLY A O 1
ATOM 681 N N . LYS A 1 86 ? 5.026 -19.164 1.845 1.00 87.56 86 LYS A N 1
ATOM 682 C CA . LYS A 1 86 ? 4.185 -18.850 3.008 1.00 87.56 86 LYS A CA 1
ATOM 683 C C . LYS A 1 86 ? 2.801 -18.413 2.561 1.00 87.56 86 LYS A C 1
ATOM 685 O O . LYS A 1 86 ? 2.681 -17.588 1.657 1.00 87.56 86 LYS A O 1
ATOM 690 N N . GLU A 1 87 ? 1.783 -18.928 3.229 1.00 91.81 87 GLU A N 1
ATOM 691 C CA . GLU A 1 87 ? 0.406 -18.475 3.086 1.00 91.81 87 GLU A CA 1
ATOM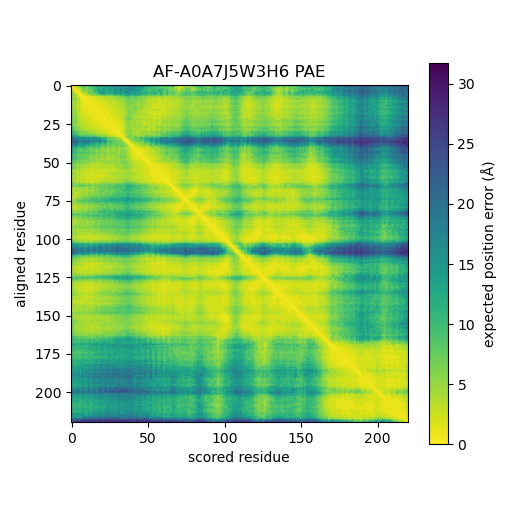 692 C C . GLU A 1 87 ? 0.087 -17.444 4.170 1.00 91.81 87 GLU A C 1
ATOM 694 O O . GLU A 1 87 ? 0.370 -17.647 5.351 1.00 91.81 87 GLU A O 1
ATOM 699 N N . ILE A 1 88 ? -0.460 -16.305 3.757 1.00 90.50 88 ILE A N 1
ATOM 700 C CA . ILE A 1 88 ? -0.909 -15.237 4.643 1.00 90.50 88 ILE A CA 1
ATOM 701 C C . ILE A 1 88 ? -2.394 -15.044 4.383 1.00 90.50 88 ILE A C 1
ATOM 703 O O . ILE A 1 88 ? -2.779 -14.559 3.319 1.00 90.50 88 ILE A O 1
ATOM 707 N N . ILE A 1 89 ? -3.214 -15.409 5.361 1.00 92.88 89 ILE A N 1
ATOM 708 C CA . ILE A 1 89 ? -4.655 -15.173 5.332 1.00 92.88 89 ILE A CA 1
ATOM 709 C C . ILE A 1 89 ? -4.916 -13.824 5.999 1.00 92.88 89 ILE A C 1
ATOM 711 O O . ILE A 1 89 ? -4.481 -13.588 7.125 1.00 92.88 89 ILE A O 1
ATOM 715 N N . ILE A 1 90 ? -5.593 -12.934 5.284 1.00 93.81 90 ILE A N 1
ATOM 716 C CA . ILE A 1 90 ? -5.940 -11.587 5.728 1.00 93.81 90 ILE A CA 1
ATOM 717 C C . ILE A 1 90 ? -7.455 -11.476 5.698 1.00 93.81 90 ILE A C 1
ATOM 719 O O . ILE A 1 90 ? -8.057 -11.476 4.624 1.00 93.81 90 ILE A O 1
ATOM 723 N N . LYS A 1 91 ? -8.074 -11.365 6.868 1.00 93.12 91 LYS A N 1
ATOM 724 C CA . LYS A 1 91 ? -9.494 -11.033 6.977 1.00 93.12 91 LYS A CA 1
ATOM 725 C C . LYS A 1 91 ? -9.680 -9.522 7.030 1.00 93.12 91 LYS A C 1
ATOM 727 O O . LYS A 1 91 ? -8.760 -8.799 7.411 1.00 93.12 91 LYS A O 1
ATOM 732 N N . GLN A 1 92 ? -10.880 -9.045 6.701 1.00 91.00 92 GLN A N 1
ATOM 733 C CA . GLN A 1 92 ? -11.207 -7.618 6.800 1.00 91.00 92 GLN A CA 1
ATOM 734 C C . GLN A 1 92 ? -10.947 -7.062 8.215 1.00 91.00 92 GLN A C 1
ATOM 736 O O . GLN A 1 92 ? -10.350 -6.002 8.356 1.00 91.00 92 GLN A O 1
ATOM 741 N N . GLU A 1 93 ? -11.311 -7.818 9.255 1.00 90.06 93 GLU A N 1
ATOM 742 C CA . GLU A 1 93 ? -11.141 -7.460 10.676 1.00 90.06 93 GLU A CA 1
ATOM 743 C C . GLU A 1 93 ? -9.679 -7.328 11.143 1.00 90.06 93 GLU A C 1
ATOM 745 O O . GLU A 1 93 ? -9.402 -6.824 12.234 1.00 90.06 93 GLU A O 1
ATOM 750 N N . ASP A 1 94 ? -8.726 -7.809 10.345 1.00 91.12 94 ASP A N 1
ATOM 751 C CA . ASP A 1 94 ? -7.297 -7.706 10.641 1.00 91.12 94 ASP A CA 1
ATOM 752 C C . ASP A 1 94 ? -6.647 -6.477 10.003 1.00 91.12 94 ASP A C 1
ATOM 754 O O . ASP A 1 94 ? -5.487 -6.177 10.304 1.00 91.12 94 ASP A O 1
ATOM 758 N N . ILE A 1 95 ? -7.376 -5.779 9.130 1.00 92.69 95 ILE A N 1
ATOM 759 C CA . ILE A 1 95 ? -6.926 -4.579 8.433 1.00 92.69 95 ILE A CA 1
ATOM 760 C C . ILE A 1 95 ? -7.270 -3.372 9.305 1.00 92.69 95 ILE A C 1
ATOM 762 O O . ILE A 1 95 ? -8.433 -3.046 9.511 1.00 92.69 95 ILE A O 1
ATOM 766 N N . LEU A 1 96 ? -6.238 -2.703 9.810 1.00 90.75 96 LEU A N 1
ATOM 767 C CA . LEU A 1 96 ? -6.360 -1.485 10.607 1.00 90.75 96 LEU A CA 1
ATOM 768 C C . LEU A 1 96 ? -6.552 -0.243 9.733 1.00 90.75 96 LEU A C 1
ATOM 770 O O . LEU A 1 96 ? -7.262 0.680 10.111 1.00 90.75 96 LEU A O 1
ATOM 774 N N . ASP A 1 97 ? -5.888 -0.202 8.578 1.00 92.50 97 ASP A N 1
ATOM 775 C CA . ASP A 1 97 ? -5.993 0.907 7.633 1.00 92.50 97 ASP A CA 1
ATOM 776 C C . ASP A 1 97 ? -5.655 0.423 6.221 1.00 92.50 97 ASP A C 1
ATOM 778 O O . ASP A 1 97 ? -4.965 -0.588 6.032 1.00 92.50 97 ASP A O 1
ATOM 782 N N . SER A 1 98 ? -6.108 1.160 5.214 1.00 95.88 98 SER A N 1
ATOM 783 C CA . SER A 1 98 ? -5.752 0.885 3.829 1.00 95.88 98 SER A CA 1
ATOM 784 C C . SER A 1 98 ? -5.537 2.172 3.044 1.00 95.88 98 SER A C 1
ATOM 786 O O . SER A 1 98 ? -6.290 3.136 3.166 1.00 95.88 98 SER A O 1
ATOM 788 N N . PHE A 1 99 ? -4.490 2.189 2.221 1.00 96.75 99 PHE A N 1
ATOM 789 C CA . PHE A 1 99 ? -4.167 3.334 1.375 1.00 96.75 99 PHE A CA 1
ATOM 790 C C . PHE A 1 99 ? -4.118 2.897 -0.078 1.00 96.75 99 PHE A C 1
ATOM 792 O O . PHE A 1 99 ? -3.368 1.982 -0.428 1.00 96.75 99 PHE A O 1
ATOM 799 N N . TYR A 1 100 ? -4.889 3.577 -0.919 1.00 96.88 100 TYR A N 1
ATOM 800 C CA . TYR A 1 100 ? -4.888 3.372 -2.356 1.00 96.88 100 TYR A CA 1
ATOM 801 C C . TYR A 1 100 ? -4.138 4.518 -3.033 1.00 96.88 100 TYR A C 1
ATOM 803 O O . TYR A 1 100 ? -4.566 5.672 -2.991 1.00 96.88 100 TYR A O 1
ATOM 811 N N . VAL A 1 101 ? -3.003 4.190 -3.646 1.00 95.75 101 VAL A N 1
ATOM 812 C CA . VAL A 1 101 ? -2.113 5.153 -4.291 1.00 95.75 101 VAL A CA 1
ATOM 813 C C . VAL A 1 101 ? -2.261 5.060 -5.803 1.00 95.75 101 VAL A C 1
ATOM 815 O O . VAL A 1 101 ? -2.031 4.000 -6.394 1.00 95.75 101 VAL A O 1
ATOM 818 N N . ARG A 1 102 ? -2.635 6.180 -6.428 1.00 94.06 102 ARG A N 1
ATOM 819 C CA . ARG A 1 102 ? -2.840 6.295 -7.878 1.00 94.06 102 ARG A CA 1
ATOM 820 C C . ARG A 1 102 ? -2.520 7.697 -8.385 1.00 94.06 102 ARG A C 1
ATOM 822 O O . ARG A 1 102 ? -2.442 8.650 -7.614 1.00 94.06 102 ARG A O 1
ATOM 829 N N . VAL A 1 103 ? -2.405 7.829 -9.701 1.00 89.81 103 VAL A N 1
ATOM 830 C CA . VAL A 1 103 ? -2.411 9.142 -10.355 1.00 89.81 103 VAL A CA 1
ATOM 831 C C . VAL A 1 103 ? -3.841 9.686 -10.393 1.00 89.81 103 VAL A C 1
ATOM 833 O O . VAL A 1 103 ? -4.794 8.943 -10.654 1.00 89.81 103 VAL A O 1
ATOM 836 N N . GLU A 1 104 ? -4.002 10.977 -10.100 1.00 81.88 104 GLU A N 1
ATOM 837 C CA . GLU A 1 104 ? -5.297 11.652 -10.192 1.00 81.88 104 GLU A CA 1
ATOM 838 C C . GLU A 1 104 ? -5.621 12.011 -11.645 1.00 81.88 104 GLU A C 1
ATOM 840 O O . GLU A 1 104 ? -4.835 12.667 -12.330 1.00 81.88 104 GLU A O 1
ATOM 845 N N . ASP A 1 105 ? -6.818 11.649 -12.111 1.00 71.06 105 ASP A N 1
ATOM 846 C CA . ASP A 1 105 ? -7.236 11.918 -13.492 1.00 71.06 105 ASP A CA 1
ATOM 847 C C . ASP A 1 105 ? -7.342 13.422 -13.802 1.00 71.06 105 ASP A C 1
ATOM 849 O O . ASP A 1 105 ? -7.106 13.837 -14.935 1.00 71.06 105 ASP A O 1
ATOM 853 N N . LYS A 1 106 ? -7.610 14.256 -12.789 1.00 65.75 106 LYS A N 1
ATOM 854 C CA . LYS A 1 106 ? -7.674 15.722 -12.920 1.00 65.75 106 LYS A CA 1
ATOM 855 C C . LYS A 1 106 ? -6.302 16.384 -13.106 1.00 65.75 106 LYS A C 1
ATOM 857 O O . LYS A 1 106 ? -6.234 17.527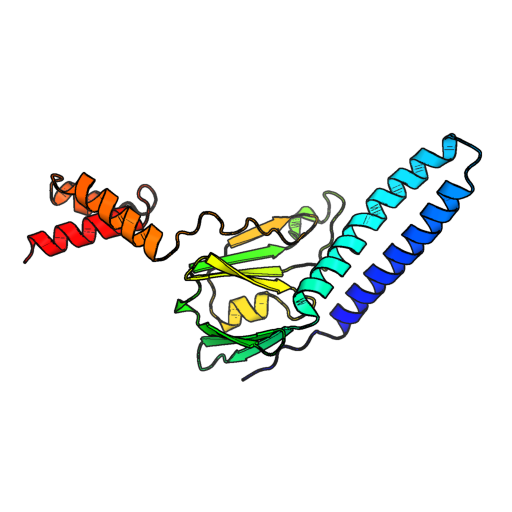 -13.549 1.00 65.75 106 LYS A O 1
ATOM 862 N N . TRP A 1 107 ? -5.211 15.677 -12.804 1.00 58.22 107 TRP A N 1
ATOM 863 C CA . TRP A 1 107 ? -3.838 16.191 -12.901 1.00 58.22 107 TRP A CA 1
ATOM 864 C C . TRP A 1 107 ? -3.116 15.725 -14.166 1.00 58.22 107 TRP A C 1
ATOM 866 O O . TRP A 1 107 ? -1.955 16.081 -14.366 1.00 58.22 107 TRP A O 1
ATOM 876 N N . ARG A 1 108 ? -3.815 15.019 -15.070 1.00 57.62 108 ARG A N 1
ATOM 877 C CA . ARG A 1 108 ? -3.292 14.556 -16.372 1.00 57.62 108 ARG A CA 1
ATOM 878 C C . ARG A 1 108 ? -2.663 15.657 -17.235 1.00 57.62 108 ARG A C 1
ATOM 880 O O . ARG A 1 108 ? -1.925 15.344 -18.160 1.00 57.62 108 ARG A O 1
ATOM 887 N N . TYR A 1 109 ? -2.933 16.929 -16.949 1.00 56.00 109 TYR A N 1
ATOM 888 C CA . TYR A 1 109 ? -2.407 18.069 -17.706 1.00 56.00 109 TYR A CA 1
ATOM 889 C C . TYR A 1 109 ? -1.250 18.810 -17.013 1.00 56.00 109 TYR A C 1
ATOM 891 O O . TYR A 1 109 ? -0.716 19.752 -17.585 1.00 56.00 109 TYR A O 1
ATOM 899 N N . LYS A 1 110 ? -0.854 18.425 -15.788 1.00 60.94 110 LYS A N 1
ATOM 900 C CA . LYS A 1 110 ? 0.062 19.218 -14.940 1.00 60.94 110 LYS A CA 1
ATOM 901 C C . LYS A 1 110 ? 1.510 18.714 -14.864 1.00 60.94 110 LYS A C 1
ATOM 903 O O . LYS A 1 110 ? 2.251 19.163 -13.994 1.00 60.94 110 LYS A O 1
ATOM 908 N N . GLY A 1 111 ? 1.950 17.827 -15.758 1.00 69.62 111 GLY A N 1
ATOM 909 C CA . GLY A 1 111 ? 3.375 17.492 -15.868 1.00 69.62 111 GLY A CA 1
ATOM 910 C C . GLY A 1 111 ? 3.661 16.040 -16.225 1.00 69.62 111 GLY A C 1
ATOM 911 O O . GLY A 1 111 ? 2.950 15.440 -17.022 1.00 69.62 111 GLY A O 1
ATOM 912 N N . TYR A 1 112 ? 4.734 15.498 -15.647 1.00 79.31 112 TYR A N 1
ATOM 913 C CA . TYR A 1 112 ? 5.211 14.138 -15.884 1.00 79.31 112 TYR A CA 1
ATOM 914 C C . TYR A 1 112 ? 4.528 13.142 -14.939 1.00 79.31 112 TYR A C 1
ATOM 916 O O . TYR A 1 112 ? 4.687 13.258 -13.725 1.00 79.31 112 TYR A O 1
ATOM 924 N N . TYR A 1 113 ? 3.759 12.185 -15.471 1.00 86.44 113 TYR A N 1
ATOM 925 C CA . TYR A 1 113 ? 2.972 11.236 -14.675 1.00 86.44 113 TYR A CA 1
ATOM 926 C C . TYR A 1 113 ? 2.907 9.837 -15.297 1.00 86.44 113 TYR A C 1
ATOM 928 O O . TYR A 1 113 ? 3.072 9.666 -16.504 1.00 86.44 113 TYR A O 1
ATOM 936 N N . PHE A 1 114 ? 2.608 8.834 -14.464 1.00 87.56 114 PHE A N 1
ATOM 937 C CA . PHE A 1 114 ? 2.547 7.429 -14.879 1.00 87.56 114 PHE A CA 1
ATOM 938 C C . PHE A 1 114 ? 1.253 6.746 -14.421 1.00 87.56 114 PHE A C 1
ATOM 940 O O . PHE A 1 114 ? 1.235 6.030 -13.417 1.00 87.56 114 PHE A O 1
ATOM 947 N N . PRO A 1 115 ? 0.145 6.946 -15.154 1.00 87.31 115 PRO A N 1
ATOM 948 C CA . PRO A 1 115 ? -1.188 6.535 -14.714 1.00 87.31 115 PRO A CA 1
ATOM 949 C C . PRO A 1 115 ? -1.387 5.015 -14.763 1.00 87.31 115 PRO A C 1
ATOM 951 O O . PRO A 1 115 ? -2.324 4.485 -14.172 1.00 87.31 115 PRO A O 1
ATOM 954 N N . MET A 1 116 ? -0.502 4.306 -15.466 1.00 88.38 116 MET A N 1
ATOM 955 C CA . MET A 1 116 ? -0.486 2.851 -15.561 1.00 88.38 116 MET A CA 1
ATOM 956 C C . MET A 1 116 ? 0.073 2.159 -14.318 1.00 88.38 116 MET A C 1
ATOM 958 O O . MET A 1 116 ? 0.039 0.935 -14.275 1.00 88.38 116 MET A O 1
ATOM 962 N N . TYR A 1 117 ? 0.576 2.894 -13.327 1.00 92.44 117 TYR A N 1
ATOM 963 C CA . TYR A 1 117 ? 1.050 2.330 -12.067 1.00 92.44 117 TYR A CA 1
ATOM 964 C C . TYR A 1 117 ? 0.111 2.730 -10.937 1.00 92.44 117 TYR A C 1
ATOM 966 O O . TYR A 1 117 ? -0.309 3.882 -10.823 1.00 92.44 117 TYR A O 1
ATOM 974 N N . LYS A 1 118 ? -0.223 1.763 -10.092 1.00 95.25 118 LYS A N 1
ATOM 975 C CA . LYS A 1 118 ? -1.010 1.985 -8.883 1.00 95.25 118 LYS A CA 1
ATOM 976 C C . LYS A 1 118 ? -0.832 0.826 -7.916 1.00 95.25 118 LYS A C 1
ATOM 978 O O . LYS A 1 118 ? -0.544 -0.304 -8.319 1.00 95.25 118 LYS A O 1
ATOM 983 N N . TYR A 1 119 ? -1.047 1.083 -6.636 1.00 96.69 119 TYR A N 1
ATOM 984 C CA . TYR A 1 119 ? -0.962 0.040 -5.623 1.00 96.69 119 TYR A CA 1
ATOM 985 C C . TYR A 1 119 ? -1.872 0.330 -4.438 1.00 96.69 119 TYR A C 1
ATOM 987 O O . TYR A 1 119 ? -2.191 1.480 -4.141 1.00 96.69 119 TYR A O 1
ATOM 995 N N . ILE A 1 120 ? -2.259 -0.731 -3.741 1.00 96.56 120 ILE A N 1
ATOM 996 C CA . ILE A 1 120 ? -2.863 -0.651 -2.416 1.00 96.56 120 ILE A CA 1
ATOM 997 C C . ILE A 1 120 ? -1.866 -1.153 -1.380 1.00 96.56 120 ILE A C 1
ATOM 999 O O . ILE A 1 120 ? -1.129 -2.118 -1.610 1.00 96.56 120 ILE A O 1
ATOM 1003 N N . VAL A 1 121 ? -1.835 -0.488 -0.231 1.00 96.38 121 VAL A N 1
ATOM 1004 C CA . VAL A 1 121 ? -1.186 -1.001 0.971 1.00 96.38 121 VAL A CA 1
ATOM 1005 C C . VAL A 1 121 ? -2.241 -1.266 2.033 1.00 96.38 121 VAL A C 1
ATOM 1007 O O . VAL A 1 121 ? -3.040 -0.393 2.364 1.00 96.38 121 VAL A O 1
ATOM 1010 N N . LEU A 1 122 ? -2.228 -2.488 2.553 1.00 95.44 122 LEU A N 1
ATOM 1011 C CA . LEU A 1 122 ? -3.022 -2.905 3.699 1.00 95.44 122 LEU A CA 1
ATOM 1012 C C . LEU A 1 122 ? -2.128 -2.852 4.935 1.00 95.44 122 LEU A C 1
ATOM 1014 O O . LEU A 1 122 ? -1.058 -3.475 4.961 1.00 95.44 122 LEU A O 1
ATOM 1018 N N . ILE A 1 123 ? -2.561 -2.096 5.939 1.00 94.50 123 ILE A N 1
ATOM 1019 C CA . ILE A 1 123 ? -1.936 -2.055 7.255 1.00 94.50 123 ILE A CA 1
ATOM 1020 C C . ILE A 1 123 ? -2.681 -3.046 8.126 1.00 94.50 123 ILE A C 1
ATOM 1022 O O . ILE A 1 123 ? -3.857 -2.863 8.420 1.00 94.50 123 ILE A O 1
ATOM 1026 N N . LEU A 1 124 ? -2.002 -4.116 8.507 1.00 92.31 124 LEU A N 1
ATOM 1027 C CA . LEU A 1 124 ? -2.562 -5.157 9.351 1.00 92.31 124 LEU A CA 1
ATOM 1028 C C . LEU A 1 124 ? -2.208 -4.906 10.817 1.00 92.31 124 LEU A C 1
ATOM 1030 O O . LEU A 1 124 ? -1.285 -4.142 11.129 1.00 92.31 124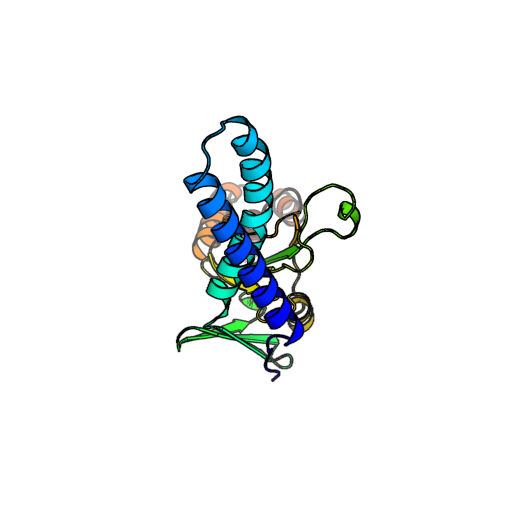 LEU A O 1
ATOM 1034 N N . LYS A 1 125 ? -2.878 -5.641 11.708 1.00 87.38 125 LYS A N 1
ATOM 1035 C CA . LYS A 1 125 ? -2.455 -5.803 13.106 1.00 87.38 125 LYS A CA 1
ATOM 1036 C C . LYS A 1 125 ? -0.948 -6.087 13.201 1.00 87.38 125 LYS A C 1
ATOM 1038 O O . LYS A 1 125 ? -0.357 -6.750 12.337 1.00 87.38 125 LYS A O 1
ATOM 1043 N N . GLU A 1 126 ? -0.333 -5.564 14.260 1.00 84.50 126 GLU A N 1
ATOM 1044 C CA . GLU A 1 126 ? 1.118 -5.615 14.505 1.00 84.50 126 GLU A CA 1
ATOM 1045 C C . GLU A 1 126 ? 1.972 -4.880 13.455 1.00 84.50 126 GLU A C 1
ATOM 1047 O O . GLU A 1 126 ? 3.099 -5.280 13.161 1.00 84.50 126 GLU A O 1
ATOM 1052 N N . ARG A 1 127 ? 1.435 -3.809 12.846 1.00 81.00 127 ARG A N 1
ATOM 1053 C CA . ARG A 1 127 ? 2.118 -2.979 11.828 1.00 81.00 127 ARG A CA 1
ATOM 1054 C C . ARG A 1 127 ? 2.640 -3.765 10.620 1.00 81.00 127 ARG A C 1
ATOM 1056 O O . ARG A 1 127 ? 3.510 -3.290 9.881 1.00 81.00 127 ARG A O 1
ATOM 1063 N N . ARG A 1 128 ? 2.112 -4.966 10.371 1.00 88.12 128 ARG A N 1
ATOM 1064 C CA . ARG A 1 128 ? 2.473 -5.730 9.175 1.00 88.12 128 ARG A CA 1
ATOM 1065 C C . ARG A 1 128 ? 1.868 -5.037 7.963 1.00 88.12 128 ARG A C 1
ATOM 1067 O O . ARG A 1 128 ? 0.685 -4.722 7.945 1.00 88.12 128 ARG A O 1
ATOM 1074 N N . ARG A 1 129 ? 2.690 -4.798 6.942 1.00 91.38 129 ARG A N 1
ATOM 1075 C CA . ARG A 1 129 ? 2.266 -4.111 5.718 1.00 91.38 129 ARG A CA 1
ATOM 1076 C C . ARG A 1 129 ? 2.254 -5.070 4.551 1.00 91.38 129 ARG A C 1
ATOM 1078 O O . ARG A 1 129 ? 3.232 -5.783 4.308 1.00 91.38 129 ARG A O 1
ATOM 1085 N N . VAL A 1 130 ? 1.170 -5.032 3.798 1.00 92.94 130 VAL A N 1
ATOM 1086 C CA . VAL A 1 130 ? 1.007 -5.829 2.592 1.00 92.94 130 VAL A CA 1
ATOM 1087 C C . VAL A 1 130 ? 0.751 -4.890 1.429 1.00 92.94 130 VAL A C 1
ATOM 1089 O O . VAL A 1 130 ? -0.270 -4.219 1.374 1.00 92.94 130 VAL A O 1
ATOM 1092 N N . TYR A 1 131 ? 1.704 -4.852 0.504 1.00 94.25 131 TYR A N 1
ATOM 1093 C CA . TYR A 1 131 ? 1.600 -4.093 -0.737 1.00 94.25 131 TYR A CA 1
ATOM 1094 C C . TYR A 1 131 ? 1.104 -5.016 -1.838 1.00 94.25 131 TYR A C 1
ATOM 1096 O O . TYR A 1 131 ? 1.658 -6.110 -2.000 1.00 94.25 131 TYR A O 1
ATOM 1104 N N . ILE A 1 132 ? 0.110 -4.567 -2.592 1.00 94.06 132 ILE A N 1
ATOM 1105 C CA . ILE A 1 132 ? -0.386 -5.258 -3.779 1.00 94.06 132 ILE A CA 1
ATOM 1106 C C . ILE A 1 132 ? -0.465 -4.231 -4.901 1.00 94.06 132 ILE A C 1
ATOM 1108 O O . ILE A 1 132 ? -1.120 -3.198 -4.753 1.00 94.06 132 ILE A O 1
ATOM 1112 N N . THR A 1 133 ? 0.247 -4.485 -5.996 1.00 95.50 133 THR A N 1
ATOM 1113 C CA . THR A 1 133 ? 0.300 -3.558 -7.127 1.00 95.50 133 THR A CA 1
ATOM 1114 C C . THR A 1 133 ? -0.598 -4.020 -8.268 1.00 95.50 133 THR A C 1
ATOM 1116 O O . THR A 1 133 ? -0.984 -5.190 -8.343 1.00 95.50 133 THR A O 1
ATOM 1119 N N . ASN A 1 134 ? -0.896 -3.115 -9.202 1.00 94.12 134 ASN A N 1
ATOM 1120 C CA . ASN A 1 134 ? -1.647 -3.463 -10.407 1.00 94.12 134 ASN A CA 1
ATOM 1121 C C . ASN A 1 134 ? -0.899 -4.349 -11.404 1.00 94.12 134 ASN A C 1
ATOM 1123 O O . ASN A 1 134 ? -1.520 -4.816 -12.360 1.00 94.12 134 ASN A O 1
ATOM 1127 N N . LEU A 1 135 ? 0.389 -4.630 -11.179 1.00 91.75 135 LEU A N 1
ATOM 1128 C CA . LEU A 1 135 ? 1.064 -5.705 -11.895 1.00 91.75 135 LEU A CA 1
ATOM 1129 C C . LEU A 1 135 ? 0.393 -7.051 -11.590 1.00 91.75 135 LEU A C 1
ATOM 1131 O O . LEU A 1 135 ? 0.138 -7.825 -12.507 1.00 91.75 135 LEU A O 1
ATOM 1135 N N . LEU A 1 136 ? 0.070 -7.311 -10.319 1.00 90.19 136 LEU A N 1
ATOM 1136 C CA . LEU A 1 136 ? -0.570 -8.553 -9.894 1.00 90.19 136 LEU A CA 1
ATOM 1137 C C . LEU A 1 136 ? -2.083 -8.523 -10.107 1.00 90.19 136 LEU A C 1
ATOM 1139 O O . LEU A 1 136 ? -2.647 -9.448 -10.688 1.00 90.19 136 LEU A O 1
ATOM 1143 N N . CYS A 1 137 ? -2.744 -7.463 -9.645 1.00 89.88 137 CYS A N 1
ATOM 1144 C CA . CYS A 1 137 ? -4.185 -7.292 -9.793 1.00 89.88 137 CYS A CA 1
ATOM 1145 C C . CYS A 1 137 ? -4.618 -5.844 -9.566 1.00 89.88 137 CYS A C 1
ATOM 1147 O O . CYS A 1 137 ? -4.017 -5.125 -8.772 1.00 89.88 137 CYS A O 1
ATOM 1149 N N . GLU A 1 138 ? -5.706 -5.426 -10.211 1.00 91.88 138 GLU A N 1
ATOM 1150 C CA . GLU A 1 138 ? -6.266 -4.082 -10.028 1.00 91.88 138 GLU A CA 1
ATOM 1151 C C . GLU A 1 138 ? -6.639 -3.843 -8.544 1.00 91.88 138 GLU A C 1
ATOM 1153 O O . GLU A 1 138 ? -7.470 -4.589 -8.017 1.00 91.88 138 GLU A O 1
ATOM 1158 N N . PRO A 1 139 ? -6.061 -2.832 -7.859 1.00 94.06 139 PRO A N 1
ATOM 1159 C CA . PRO A 1 139 ? -6.342 -2.543 -6.449 1.00 94.06 139 PRO A CA 1
ATOM 1160 C C . PRO A 1 139 ? -7.829 -2.382 -6.114 1.00 94.06 139 PRO A C 1
ATOM 1162 O O . PRO A 1 139 ? -8.270 -2.774 -5.037 1.00 94.06 139 PRO A O 1
ATOM 1165 N N . GLU A 1 140 ? -8.620 -1.864 -7.051 1.00 93.31 140 GLU A N 1
ATOM 1166 C CA . GLU A 1 140 ? -10.066 -1.695 -6.916 1.00 93.31 140 GLU A CA 1
ATOM 1167 C C . GLU A 1 140 ? -10.798 -3.023 -6.709 1.00 93.31 140 GLU A C 1
ATOM 1169 O O . GLU A 1 140 ? -11.796 -3.063 -5.998 1.00 93.31 140 GLU A O 1
ATOM 1174 N N . LEU A 1 141 ? -10.296 -4.126 -7.277 1.00 92.00 141 LEU A N 1
ATOM 1175 C CA . LEU A 1 141 ? -10.888 -5.448 -7.061 1.00 92.00 141 LEU A CA 1
ATOM 1176 C C . LEU A 1 141 ? -10.749 -5.879 -5.603 1.00 92.00 141 LEU A C 1
ATOM 1178 O O . LEU A 1 141 ? -11.676 -6.463 -5.055 1.00 92.00 141 LEU A O 1
ATOM 1182 N N . ILE A 1 142 ? -9.617 -5.563 -4.971 1.00 92.88 142 ILE A N 1
ATOM 1183 C CA . ILE A 1 142 ? -9.390 -5.855 -3.554 1.00 92.88 142 ILE A CA 1
ATOM 1184 C C . ILE A 1 142 ? -10.292 -4.979 -2.691 1.00 92.88 142 ILE A C 1
ATOM 1186 O O . ILE A 1 142 ? -10.956 -5.491 -1.796 1.00 92.88 142 ILE A O 1
ATOM 1190 N N . ILE A 1 143 ? -10.336 -3.677 -2.984 1.00 94.06 143 ILE A N 1
ATOM 1191 C CA . ILE A 1 143 ? -11.164 -2.709 -2.255 1.00 94.06 143 ILE A CA 1
ATOM 1192 C C . ILE A 1 143 ? -12.629 -3.140 -2.273 1.00 94.06 143 ILE A C 1
ATOM 1194 O O . ILE A 1 143 ? -13.249 -3.229 -1.216 1.00 94.06 143 ILE A O 1
ATOM 1198 N N . ASN A 1 144 ? -13.157 -3.448 -3.459 1.00 92.44 144 ASN A N 1
ATOM 1199 C CA . ASN A 1 144 ? -14.558 -3.812 -3.636 1.00 92.44 144 ASN A CA 1
ATOM 1200 C C . ASN A 1 144 ? -14.870 -5.180 -3.031 1.00 92.44 144 ASN A C 1
ATOM 1202 O O . ASN A 1 144 ? -15.889 -5.341 -2.373 1.00 92.44 144 ASN A O 1
ATOM 1206 N N . ALA A 1 145 ? -14.001 -6.173 -3.230 1.00 89.31 145 ALA A N 1
ATOM 1207 C CA . ALA A 1 145 ? -14.271 -7.516 -2.735 1.00 89.31 145 ALA A CA 1
ATOM 1208 C C . ALA A 1 145 ? -14.212 -7.622 -1.208 1.00 89.31 145 ALA A C 1
ATOM 1210 O O . ALA A 1 145 ? -14.867 -8.491 -0.642 1.00 89.31 145 ALA A O 1
ATOM 1211 N N . MET A 1 146 ? -13.432 -6.752 -0.564 1.00 90.19 146 MET A N 1
ATOM 1212 C CA . MET A 1 146 ? -13.251 -6.734 0.886 1.00 90.19 146 MET A CA 1
ATOM 1213 C C . MET A 1 146 ? -14.036 -5.613 1.583 1.00 90.19 146 MET A C 1
ATOM 1215 O O . MET A 1 146 ? -13.887 -5.421 2.790 1.00 90.19 146 MET A O 1
ATOM 1219 N N . ASN A 1 147 ? -14.821 -4.832 0.826 1.00 91.38 147 ASN A N 1
ATOM 1220 C CA . ASN A 1 147 ? -15.508 -3.623 1.291 1.00 91.38 147 ASN A CA 1
ATOM 1221 C C . ASN A 1 147 ? -14.595 -2.716 2.141 1.00 91.38 147 ASN A C 1
ATOM 1223 O O . ASN A 1 147 ? -14.935 -2.326 3.261 1.00 91.38 147 ASN A O 1
ATOM 1227 N N . LEU A 1 148 ? -13.390 -2.424 1.638 1.00 92.12 148 LEU A N 1
ATOM 1228 C CA . LEU A 1 148 ? -12.397 -1.648 2.385 1.00 92.12 148 LEU A CA 1
ATOM 1229 C C . LEU A 1 148 ? -12.725 -0.159 2.362 1.00 92.12 148 LEU A C 1
ATOM 1231 O O . LEU A 1 148 ? -12.771 0.469 1.299 1.00 92.12 148 LEU A O 1
ATOM 1235 N N . ASN A 1 149 ? -12.818 0.427 3.553 1.00 91.06 149 ASN A N 1
ATOM 1236 C CA . ASN A 1 149 ? -12.673 1.865 3.692 1.00 91.06 149 ASN A CA 1
ATOM 1237 C C . ASN A 1 149 ? -11.189 2.222 3.508 1.00 91.06 149 ASN A C 1
ATOM 1239 O O . ASN A 1 149 ? -10.333 1.733 4.249 1.00 91.06 149 ASN A O 1
ATOM 1243 N N . HIS A 1 150 ? -10.881 3.018 2.486 1.00 93.38 150 HIS A N 1
ATOM 1244 C CA . HIS A 1 150 ? -9.510 3.290 2.069 1.00 93.38 150 HIS A CA 1
ATOM 1245 C C . HIS A 1 150 ? -9.255 4.783 1.905 1.00 93.38 150 HIS A C 1
ATOM 1247 O O . HIS A 1 150 ? -10.103 5.545 1.444 1.00 93.38 150 HIS A O 1
ATOM 1253 N N . LYS A 1 151 ? -8.032 5.192 2.235 1.00 94.81 151 LYS A N 1
ATOM 1254 C CA . LYS A 1 151 ? -7.540 6.551 2.022 1.00 94.81 151 LYS A CA 1
ATOM 1255 C C . LYS A 1 151 ? -6.933 6.653 0.628 1.00 94.81 151 LYS A C 1
ATOM 1257 O O . LYS A 1 151 ? -5.995 5.925 0.297 1.00 94.81 151 LYS A O 1
ATOM 1262 N N . LEU A 1 152 ? -7.463 7.556 -0.188 1.00 93.88 152 LEU A N 1
ATOM 1263 C CA . LEU A 1 152 ? -6.923 7.846 -1.513 1.00 93.88 152 LEU A CA 1
ATOM 1264 C C . LEU A 1 152 ? -5.705 8.766 -1.396 1.00 93.88 152 LEU A C 1
ATOM 1266 O O . LEU A 1 152 ? -5.772 9.815 -0.759 1.00 93.88 152 LEU A O 1
ATOM 1270 N N . ILE A 1 153 ? -4.600 8.376 -2.029 1.00 93.25 153 ILE A N 1
ATOM 1271 C CA . ILE A 1 153 ? -3.389 9.189 -2.155 1.00 93.25 153 ILE A CA 1
ATOM 1272 C C . ILE A 1 153 ? -3.124 9.424 -3.636 1.00 93.25 153 ILE A C 1
ATOM 1274 O O . ILE A 1 153 ? -2.915 8.479 -4.402 1.00 93.25 153 ILE A O 1
ATOM 1278 N N . TYR A 1 154 ? -3.084 10.697 -4.013 1.00 91.25 154 TYR A N 1
ATOM 1279 C CA . TYR A 1 154 ? -2.776 11.121 -5.368 1.00 91.25 154 TYR A CA 1
ATOM 1280 C C . TYR A 1 154 ? -1.306 11.508 -5.505 1.00 91.25 154 TYR A C 1
ATOM 1282 O O . TYR A 1 154 ? -0.767 12.259 -4.695 1.00 91.25 154 TYR A O 1
ATOM 1290 N N . THR A 1 155 ? -0.648 10.978 -6.532 1.00 89.44 155 THR A N 1
ATOM 1291 C CA . THR A 1 155 ? 0.752 11.280 -6.857 1.00 89.44 155 THR A CA 1
ATOM 1292 C C . THR A 1 155 ? 0.977 11.195 -8.359 1.00 89.44 155 THR A C 1
ATOM 1294 O O . THR A 1 155 ? 0.326 10.409 -9.038 1.00 89.44 155 THR A O 1
ATOM 1297 N N . ASN A 1 156 ? 1.925 11.966 -8.886 1.00 88.56 156 ASN A N 1
ATOM 1298 C CA . ASN A 1 156 ? 2.321 11.880 -10.292 1.00 88.56 156 ASN A CA 1
ATOM 1299 C C . ASN A 1 156 ? 3.120 10.599 -10.582 1.00 88.56 156 ASN A C 1
ATOM 1301 O O . ASN A 1 156 ? 2.987 10.001 -11.652 1.00 88.56 156 ASN A O 1
ATOM 1305 N N . ILE A 1 157 ? 3.937 10.169 -9.613 1.00 90.31 157 ILE A N 1
ATOM 1306 C CA . ILE A 1 157 ? 4.829 9.013 -9.727 1.00 90.31 157 ILE A CA 1
ATOM 1307 C C . ILE A 1 157 ? 4.574 8.087 -8.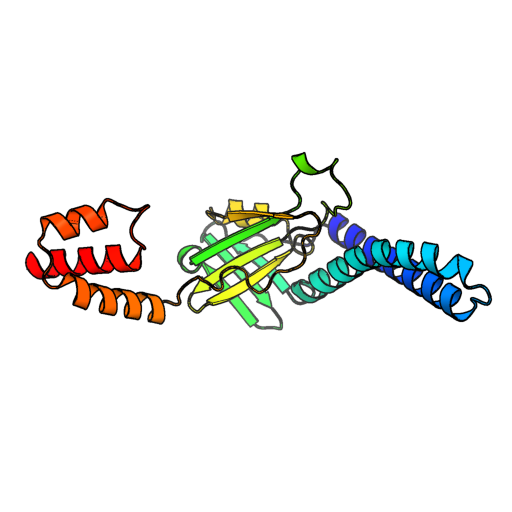525 1.00 90.31 157 ILE A C 1
ATOM 1309 O O . ILE A 1 157 ? 5.008 8.384 -7.408 1.00 90.31 157 ILE A O 1
ATOM 1313 N N . PRO A 1 158 ? 3.835 6.981 -8.708 1.00 92.56 158 PRO A N 1
ATOM 1314 C CA . PRO A 1 158 ? 3.362 6.119 -7.623 1.00 92.56 158 PRO A CA 1
ATOM 1315 C C . PRO A 1 158 ? 4.435 5.125 -7.161 1.00 92.56 158 PRO A C 1
ATOM 1317 O O . PRO A 1 158 ? 4.274 3.903 -7.257 1.00 92.56 158 PRO A O 1
ATOM 1320 N N . PHE A 1 159 ? 5.543 5.656 -6.640 1.00 94.00 159 PHE A N 1
ATOM 1321 C CA . PHE A 1 159 ? 6.562 4.864 -5.957 1.00 94.00 159 PHE A CA 1
ATOM 1322 C C . PHE A 1 159 ? 5.994 4.215 -4.694 1.00 94.00 159 PHE A C 1
ATOM 1324 O O . PHE A 1 159 ? 5.187 4.810 -3.981 1.00 94.00 159 PHE A O 1
ATOM 1331 N N . ILE A 1 160 ? 6.453 2.999 -4.392 1.00 93.56 160 ILE A N 1
ATOM 1332 C CA . ILE A 1 160 ? 5.999 2.253 -3.216 1.00 93.56 160 ILE A CA 1
ATOM 1333 C C . ILE A 1 160 ? 6.523 2.929 -1.947 1.00 93.56 160 ILE A C 1
ATOM 1335 O O . ILE A 1 160 ? 7.676 2.744 -1.551 1.00 93.56 160 ILE A O 1
ATOM 1339 N N . ASN A 1 161 ? 5.652 3.691 -1.290 1.00 92.44 161 ASN A N 1
ATOM 1340 C CA . ASN A 1 161 ? 5.977 4.372 -0.049 1.00 92.44 161 ASN A CA 1
ATOM 1341 C C . ASN A 1 161 ? 5.865 3.419 1.154 1.00 92.44 161 ASN A C 1
ATOM 1343 O O . ASN A 1 161 ? 4.770 3.011 1.548 1.00 92.44 161 ASN A O 1
ATOM 1347 N N . ARG A 1 162 ? 7.014 3.103 1.767 1.00 90.00 162 ARG A N 1
ATOM 1348 C CA . ARG A 1 162 ? 7.103 2.204 2.926 1.00 90.00 162 ARG A CA 1
ATOM 1349 C C . ARG A 1 162 ? 6.745 2.845 4.268 1.00 90.00 162 ARG A C 1
ATOM 1351 O O . ARG A 1 162 ? 6.582 2.112 5.244 1.00 90.00 162 ARG A O 1
ATOM 1358 N N . SER A 1 163 ? 6.625 4.173 4.325 1.00 89.19 163 SER A N 1
ATOM 1359 C CA . SER A 1 163 ? 6.237 4.895 5.540 1.00 89.19 163 SER A CA 1
ATOM 1360 C C . SER A 1 163 ? 4.721 4.983 5.731 1.00 89.19 163 SER A C 1
ATOM 1362 O O . SER A 1 163 ? 4.275 5.350 6.814 1.00 89.19 163 SER A O 1
ATOM 1364 N N . LEU A 1 164 ? 3.913 4.601 4.733 1.00 89.31 164 LEU A N 1
ATOM 1365 C CA . LEU A 1 164 ? 2.455 4.617 4.859 1.00 89.31 164 LEU A CA 1
ATOM 1366 C C . LEU A 1 164 ? 1.983 3.741 6.028 1.00 89.31 164 LEU A C 1
ATOM 1368 O O . LEU A 1 164 ? 2.444 2.611 6.225 1.00 89.31 164 LEU A O 1
ATOM 1372 N N . GLY A 1 165 ? 1.080 4.299 6.833 1.00 83.25 165 GLY A N 1
ATOM 1373 C CA . GLY A 1 165 ? 0.580 3.664 8.048 1.00 83.25 165 GLY A CA 1
ATOM 1374 C C . GLY A 1 165 ? 1.608 3.528 9.177 1.00 83.25 165 GLY A C 1
ATOM 1375 O O . GLY A 1 165 ? 1.413 2.707 10.063 1.00 83.25 165 GLY A O 1
ATOM 1376 N N . SER A 1 166 ? 2.723 4.273 9.169 1.00 83.12 166 SER A N 1
ATOM 1377 C CA . SER A 1 166 ? 3.668 4.314 10.304 1.00 83.12 166 SER A CA 1
ATOM 1378 C C . SER A 1 166 ? 3.038 4.834 11.597 1.00 83.12 166 SER A C 1
ATOM 1380 O O . SER A 1 166 ? 3.398 4.356 12.666 1.00 83.12 166 SER A O 1
ATOM 1382 N N . GLY A 1 167 ? 2.079 5.756 11.491 1.00 79.56 167 GLY A N 1
ATOM 1383 C CA . GLY A 1 167 ? 1.330 6.292 12.630 1.00 79.56 167 GLY A CA 1
ATOM 1384 C C . GLY A 1 167 ? 0.226 5.372 13.160 1.00 79.56 167 GLY A C 1
ATOM 1385 O O . GLY A 1 167 ? -0.403 5.710 14.156 1.00 79.56 167 GLY A O 1
ATOM 1386 N N . VAL A 1 168 ? -0.030 4.224 12.522 1.00 82.88 168 VAL A N 1
ATOM 1387 C CA . VAL A 1 168 ? -1.019 3.259 13.020 1.00 82.88 168 VAL A CA 1
ATOM 1388 C C . VAL A 1 168 ? -0.418 2.515 14.216 1.00 82.88 168 VAL A C 1
ATOM 1390 O O . VAL A 1 168 ? 0.662 1.914 14.123 1.00 82.88 168 VAL A O 1
ATOM 1393 N N . LEU A 1 169 ? -1.112 2.580 15.351 1.00 81.31 169 LEU A N 1
ATOM 1394 C CA . LEU A 1 169 ? -0.710 1.906 16.583 1.00 81.31 169 LEU A CA 1
ATOM 1395 C C . LEU A 1 169 ? -0.911 0.390 16.457 1.00 81.31 169 LEU A C 1
ATOM 1397 O O . LEU A 1 169 ? -1.891 -0.083 15.883 1.00 81.31 169 LEU A O 1
ATOM 1401 N N . THR A 1 170 ? 0.029 -0.381 17.001 1.00 83.25 170 THR A N 1
ATOM 1402 C CA . THR A 1 170 ? -0.184 -1.810 17.278 1.00 83.25 170 THR A CA 1
ATOM 1403 C C . THR A 1 170 ? -1.254 -1.987 18.353 1.00 83.25 170 THR A C 1
ATOM 1405 O O . THR A 1 170 ? -1.552 -1.054 19.095 1.00 83.25 170 THR A O 1
ATOM 1408 N N . THR A 1 171 ? -1.797 -3.197 18.501 1.00 82.75 171 THR A N 1
ATOM 1409 C CA . THR A 1 171 ? -2.765 -3.492 19.569 1.00 82.75 171 THR A CA 1
ATOM 1410 C C . THR A 1 171 ? -2.175 -3.205 20.950 1.00 82.75 171 THR A C 1
ATOM 1412 O O . THR A 1 171 ? -2.835 -2.595 21.782 1.00 82.75 171 THR A O 1
ATOM 1415 N N . LYS A 1 172 ? -0.902 -3.555 21.177 1.00 86.50 172 LYS A N 1
ATOM 1416 C CA . LYS A 1 172 ? -0.214 -3.272 22.446 1.00 86.50 172 LYS A CA 1
ATOM 1417 C C . LYS A 1 172 ? -0.024 -1.778 22.701 1.00 86.50 172 LYS A C 1
ATOM 1419 O O . LYS A 1 172 ? -0.245 -1.325 23.816 1.00 86.50 172 LYS A O 1
ATOM 1424 N N . GLU A 1 173 ? 0.390 -1.014 21.692 1.00 87.06 173 GLU A N 1
ATOM 1425 C CA . GLU A 1 173 ? 0.558 0.440 21.833 1.00 87.06 173 GLU A CA 1
ATOM 1426 C C . GLU A 1 173 ? -0.786 1.149 22.005 1.00 87.06 173 GLU A C 1
ATOM 1428 O O . GLU A 1 173 ? -0.873 2.096 22.780 1.00 87.06 173 GLU A O 1
ATOM 1433 N N . PHE A 1 174 ? -1.827 0.682 21.310 1.00 89.44 174 PHE A N 1
ATOM 1434 C CA . PHE A 1 174 ? -3.184 1.180 21.482 1.00 89.44 174 PHE A CA 1
ATOM 1435 C C . PHE A 1 174 ? -3.647 0.964 22.922 1.00 89.44 174 PHE A C 1
ATOM 1437 O O . PHE A 1 174 ? -3.993 1.933 23.585 1.00 89.44 174 PHE A O 1
ATOM 1444 N N . GLU A 1 175 ? -3.556 -0.261 23.445 1.00 91.62 175 GLU A N 1
ATOM 1445 C CA . GLU A 1 175 ? -3.906 -0.558 24.841 1.00 91.62 175 GLU A CA 1
ATOM 1446 C C . GLU A 1 175 ? -3.047 0.221 25.840 1.00 91.62 175 GLU A C 1
ATOM 1448 O O . GLU A 1 175 ? -3.564 0.762 26.811 1.00 91.62 175 GLU A O 1
ATOM 1453 N N . SER A 1 176 ? -1.744 0.362 25.585 1.00 93.56 176 SER A N 1
ATOM 1454 C CA . SER A 1 176 ? -0.875 1.192 26.424 1.00 93.56 176 SER A CA 1
ATOM 1455 C C . SER A 1 176 ? -1.339 2.649 26.457 1.00 93.56 176 SER A C 1
ATOM 1457 O O . SER A 1 176 ? -1.287 3.274 27.514 1.00 93.56 176 SER A O 1
ATOM 1459 N N . LYS A 1 177 ? -1.796 3.192 25.322 1.00 94.00 177 LYS A N 1
ATOM 1460 C CA . LYS A 1 177 ? -2.359 4.543 25.248 1.00 94.00 177 LYS A CA 1
ATOM 1461 C C . LYS A 1 177 ? -3.725 4.635 25.917 1.00 94.00 177 LYS A C 1
ATOM 1463 O O . LYS A 1 177 ? -3.987 5.633 26.576 1.00 94.00 177 LYS A O 1
ATOM 1468 N N . VAL A 1 178 ? -4.565 3.607 25.807 1.00 95.19 178 VAL A N 1
ATOM 1469 C CA . VAL A 1 178 ? -5.829 3.535 26.553 1.00 95.19 178 VAL A CA 1
ATOM 1470 C C . VAL A 1 178 ? -5.552 3.595 28.055 1.00 95.19 178 VAL A C 1
ATOM 1472 O O . VAL A 1 178 ? -6.135 4.429 28.731 1.00 95.19 178 VAL A O 1
ATOM 1475 N N . LEU A 1 179 ? -4.608 2.803 28.571 1.00 96.12 179 LEU A N 1
ATOM 1476 C CA . LEU A 1 179 ? -4.246 2.800 29.994 1.00 96.12 179 LEU A CA 1
ATOM 1477 C C . LEU A 1 179 ? -3.657 4.139 30.469 1.00 96.12 179 LEU A C 1
ATOM 1479 O O . LEU A 1 179 ? -3.982 4.604 31.559 1.00 96.12 179 LEU A O 1
ATOM 1483 N N . GLU A 1 180 ? -2.816 4.779 29.652 1.00 95.94 180 GLU A N 1
ATOM 1484 C CA . GLU A 1 180 ? -2.297 6.127 29.924 1.00 95.94 180 GLU A CA 1
ATOM 1485 C C . GLU A 1 180 ? -3.445 7.132 30.094 1.00 95.94 180 GLU A C 1
ATOM 1487 O O . GLU A 1 180 ? -3.496 7.858 31.085 1.00 95.94 180 GLU A O 1
ATOM 1492 N N . PHE A 1 181 ? -4.404 7.125 29.165 1.00 96.56 181 PHE A N 1
ATOM 1493 C CA . PHE A 1 181 ? -5.566 8.008 29.216 1.00 96.56 181 PHE A CA 1
ATOM 1494 C C . PHE A 1 181 ? -6.573 7.619 30.303 1.00 96.56 181 PHE A C 1
ATOM 1496 O O . PHE A 1 181 ? -7.201 8.509 30.868 1.00 96.56 181 PHE A O 1
ATOM 1503 N N . GLU A 1 182 ? -6.702 6.336 30.655 1.00 95.38 182 GLU A N 1
ATOM 1504 C CA . GLU A 1 182 ? -7.529 5.901 31.786 1.00 95.38 182 GLU A CA 1
ATOM 1505 C C . GLU A 1 182 ? -7.041 6.532 33.095 1.00 95.38 182 GLU A C 1
ATOM 1507 O O . GLU A 1 182 ? -7.851 7.033 33.872 1.00 95.38 182 GLU A O 1
ATOM 1512 N N . ASN A 1 183 ? -5.723 6.574 33.310 1.00 95.38 183 ASN A N 1
ATOM 1513 C CA . ASN A 1 183 ? -5.142 7.212 34.490 1.00 95.38 183 ASN A CA 1
ATOM 1514 C C . ASN A 1 183 ? -5.357 8.734 34.481 1.00 95.38 183 ASN A C 1
ATOM 1516 O O . ASN A 1 183 ? -5.697 9.309 35.510 1.00 95.38 183 ASN A O 1
ATOM 1520 N N . ILE A 1 184 ? -5.209 9.392 33.323 1.00 95.12 184 ILE A N 1
ATOM 1521 C CA . ILE A 1 184 ? -5.438 10.845 33.189 1.00 95.12 184 ILE A CA 1
ATOM 1522 C C . ILE A 1 184 ? -6.910 11.195 33.453 1.00 95.12 184 ILE A C 1
ATOM 1524 O O . ILE A 1 184 ? -7.214 12.200 34.088 1.00 95.12 184 ILE A O 1
ATOM 1528 N N . PHE A 1 185 ? -7.837 10.373 32.964 1.00 96.38 185 PHE A N 1
ATOM 1529 C CA . PHE A 1 185 ? -9.276 10.626 33.037 1.00 96.38 185 PHE A CA 1
ATOM 1530 C C . PHE A 1 185 ? -9.932 10.109 34.318 1.00 96.38 185 PHE A C 1
ATOM 1532 O O . PHE A 1 185 ? -11.137 10.296 34.501 1.00 96.38 185 PHE A O 1
ATOM 1539 N N . GLN A 1 186 ? -9.171 9.473 35.211 1.00 93.88 186 GLN A N 1
ATOM 1540 C CA . GLN A 1 186 ? -9.699 8.800 36.395 1.00 93.88 186 GLN A CA 1
ATOM 1541 C C . GLN A 1 186 ? -10.538 9.726 37.289 1.00 93.88 186 GLN A C 1
ATOM 1543 O O . GLN A 1 186 ? -11.539 9.283 37.856 1.00 93.88 186 GLN A O 1
ATOM 1548 N N . GLU A 1 187 ? -10.174 11.007 37.369 1.00 93.38 187 GLU A N 1
ATOM 1549 C CA . GLU A 1 187 ? -10.847 12.023 38.191 1.00 93.38 187 GLU A CA 1
ATOM 1550 C C . GLU A 1 187 ? -11.889 12.853 37.424 1.00 93.38 187 GLU A C 1
ATOM 1552 O O . GLU A 1 187 ? -12.640 13.620 38.024 1.00 93.38 187 GLU A O 1
ATOM 1557 N N . HIS A 1 188 ? -11.992 12.698 36.100 1.00 96.12 188 HIS A N 1
ATOM 1558 C CA . HIS A 1 188 ? -12.977 13.440 35.312 1.00 96.12 188 HIS A CA 1
ATOM 1559 C C . HIS A 1 188 ? -14.409 13.037 35.684 1.00 96.12 188 HIS A C 1
ATOM 1561 O O . HIS A 1 188 ? -14.697 11.868 35.964 1.00 96.12 188 HIS A O 1
ATOM 1567 N N . SER A 1 189 ? -15.338 13.995 35.658 1.00 95.69 189 SER A N 1
ATOM 1568 C CA . SER A 1 189 ? -16.760 13.728 35.892 1.00 95.69 189 SER A CA 1
ATOM 1569 C C . SER A 1 189 ? -17.369 12.900 34.756 1.00 95.69 189 SER A C 1
ATOM 1571 O O . SER A 1 189 ? -16.871 12.901 33.631 1.00 95.69 189 SER A O 1
ATOM 1573 N N . ASN A 1 190 ? -18.488 12.218 35.025 1.00 95.50 190 ASN A N 1
ATOM 1574 C CA . ASN A 1 190 ? -19.176 11.434 33.993 1.00 95.50 190 ASN A CA 1
ATOM 1575 C C . ASN A 1 190 ? -19.580 12.292 32.782 1.00 95.50 190 ASN A C 1
ATOM 1577 O O . ASN A 1 190 ? -19.425 11.836 31.656 1.00 95.50 190 ASN A O 1
ATOM 1581 N N . SER A 1 191 ? -20.008 13.541 33.002 1.00 95.56 191 SER A N 1
ATOM 1582 C CA . SER A 1 191 ? -20.370 14.464 31.919 1.00 95.56 191 SER A CA 1
ATOM 1583 C C . SER A 1 191 ? -19.192 14.762 30.986 1.00 95.56 191 SER A C 1
ATOM 1585 O O . SER A 1 191 ? -19.347 14.735 29.772 1.00 95.56 191 SER A O 1
ATOM 1587 N N . ILE A 1 192 ? -17.991 14.972 31.540 1.00 94.56 192 ILE A N 1
ATOM 1588 C CA . ILE A 1 192 ? -16.777 15.214 30.746 1.00 94.56 192 ILE A CA 1
ATOM 1589 C C . ILE A 1 192 ? -16.405 13.963 29.942 1.00 94.56 192 ILE A C 1
ATOM 1591 O O . ILE A 1 192 ? -16.009 14.059 28.783 1.00 94.56 192 ILE A O 1
ATOM 1595 N N . LEU A 1 193 ? -16.534 12.776 30.540 1.00 94.88 193 LEU A N 1
ATOM 1596 C CA . LEU A 1 193 ? -16.254 11.517 29.846 1.00 94.88 193 LEU A CA 1
ATOM 1597 C C . LEU A 1 193 ? -17.231 11.281 28.685 1.00 94.88 193 LEU A C 1
ATOM 1599 O O . LEU A 1 193 ? -16.809 10.859 27.611 1.00 94.88 193 LEU A O 1
ATOM 1603 N N . GLU A 1 194 ? -18.516 11.586 28.871 1.00 95.12 194 GLU A N 1
ATOM 1604 C CA . GLU A 1 194 ? -19.530 11.509 27.813 1.00 95.12 194 GLU A CA 1
ATOM 1605 C C . GLU A 1 194 ? -19.245 12.500 26.672 1.00 95.12 194 GLU 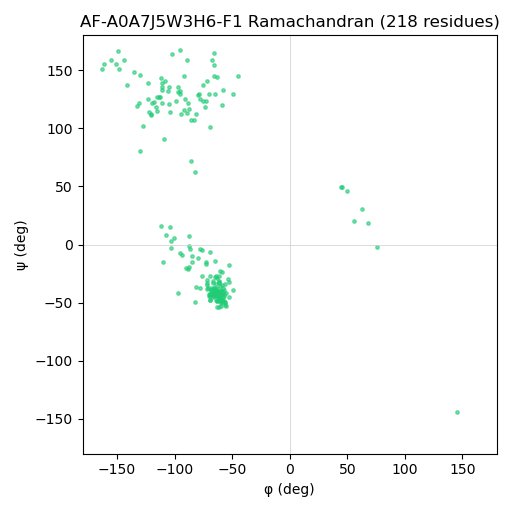A C 1
ATOM 1607 O O . GLU A 1 194 ? -19.300 12.115 25.496 1.00 95.12 194 GLU A O 1
ATOM 1612 N N . ASP A 1 195 ? -18.824 13.725 27.000 1.00 95.44 195 ASP A N 1
ATOM 1613 C CA . ASP A 1 195 ? -18.390 14.719 26.014 1.00 95.44 195 ASP A CA 1
ATOM 1614 C C . ASP A 1 195 ? -17.206 14.205 25.182 1.00 95.44 195 ASP A C 1
ATOM 1616 O O . ASP A 1 195 ? -17.261 14.232 23.947 1.00 95.44 195 ASP A O 1
ATOM 1620 N N . ILE A 1 196 ? -16.175 13.646 25.827 1.00 93.19 196 ILE A N 1
ATOM 1621 C CA . ILE A 1 196 ? -15.003 13.058 25.152 1.00 93.19 196 ILE A CA 1
ATOM 1622 C C . ILE A 1 196 ? -15.424 11.955 24.170 1.00 93.19 196 ILE A C 1
ATOM 1624 O O . ILE A 1 196 ? -14.947 11.907 23.033 1.00 93.19 196 ILE A O 1
ATOM 1628 N N . ILE A 1 197 ? -16.341 11.073 24.576 1.00 93.12 197 ILE A N 1
ATOM 1629 C CA . ILE A 1 197 ? -16.815 9.956 23.744 1.00 93.12 197 ILE A CA 1
ATOM 1630 C C . ILE A 1 197 ? -17.537 10.460 22.489 1.00 93.12 197 ILE A C 1
ATOM 1632 O O . ILE A 1 197 ? -17.378 9.865 21.408 1.00 93.12 197 ILE A O 1
ATOM 1636 N N . SER A 1 198 ? -18.311 11.540 22.631 1.00 91.25 198 SER A N 1
ATOM 1637 C CA . SER A 1 198 ? -19.111 12.138 21.560 1.00 91.25 198 SER A CA 1
ATOM 1638 C C . SER A 1 198 ? -18.260 12.869 20.507 1.00 91.25 198 SER A C 1
ATOM 1640 O O . SER A 1 198 ? -18.562 12.812 19.311 1.00 91.25 198 SER A O 1
ATOM 1642 N N . GLN A 1 199 ? -17.144 13.482 20.912 1.00 91.19 199 GLN A N 1
ATOM 1643 C CA . GLN A 1 199 ? -16.306 14.326 20.056 1.00 91.19 199 GLN A CA 1
ATOM 1644 C C . GLN A 1 199 ? -15.260 13.529 19.253 1.00 91.19 199 GLN A C 1
ATOM 1646 O O . GLN A 1 199 ? -14.051 13.616 19.478 1.00 91.19 199 GLN A O 1
ATOM 1651 N N . ARG A 1 200 ? -15.726 12.778 18.245 1.00 82.00 200 ARG A N 1
ATOM 1652 C CA . ARG A 1 200 ? -14.881 11.917 17.383 1.00 82.00 200 ARG A CA 1
ATOM 1653 C C . ARG A 1 200 ? -13.770 12.640 16.614 1.00 82.00 200 ARG A C 1
ATOM 1655 O O . ARG A 1 200 ? -12.819 12.000 16.186 1.00 82.00 200 ARG A O 1
ATOM 1662 N N . THR A 1 201 ? -13.917 13.939 16.368 1.00 82.06 201 THR A N 1
ATOM 1663 C CA . THR A 1 201 ? -12.947 14.742 15.606 1.00 82.06 201 THR A CA 1
ATOM 1664 C C . THR A 1 201 ? -11.869 15.372 16.483 1.00 82.06 201 THR A C 1
ATOM 1666 O O . THR A 1 201 ? -10.820 15.742 15.964 1.00 82.06 201 THR A O 1
ATOM 1669 N N . VAL A 1 202 ? -12.123 15.503 17.788 1.00 86.44 202 VAL A N 1
ATOM 1670 C CA . VAL A 1 202 ? -11.219 16.157 18.746 1.00 86.44 202 VAL A CA 1
ATOM 1671 C C . VAL A 1 202 ? -10.365 15.120 19.465 1.00 86.44 202 VAL A C 1
ATOM 1673 O O . VAL A 1 202 ? -9.161 15.310 19.626 1.00 86.44 202 VAL A O 1
ATOM 1676 N N . TYR A 1 203 ? -10.972 13.999 19.860 1.00 89.25 203 TYR A N 1
ATOM 1677 C CA . TYR A 1 203 ? -10.295 12.962 20.626 1.00 89.25 203 TYR A CA 1
ATOM 1678 C C . TYR A 1 203 ? -9.958 11.747 19.772 1.00 89.25 203 TYR A C 1
ATOM 1680 O O . TYR A 1 203 ? -10.784 11.234 19.018 1.00 89.25 203 TYR A O 1
ATOM 1688 N N . ALA A 1 204 ? -8.734 11.254 19.950 1.00 88.31 204 ALA A N 1
ATOM 1689 C CA . ALA A 1 204 ? -8.289 10.009 19.348 1.00 88.31 204 ALA A CA 1
ATOM 1690 C C . ALA A 1 204 ? -9.061 8.803 19.909 1.00 88.31 204 ALA A C 1
ATOM 1692 O O . ALA A 1 204 ? -9.520 8.814 21.053 1.00 88.31 204 ALA A O 1
ATOM 1693 N N . ASP A 1 205 ? -9.145 7.726 19.125 1.00 89.62 205 ASP A N 1
ATOM 1694 C CA . ASP A 1 205 ? -9.940 6.545 19.481 1.00 89.62 205 ASP A CA 1
ATOM 1695 C C . ASP A 1 205 ? -9.513 5.891 20.803 1.00 89.62 205 ASP A C 1
ATOM 1697 O O . ASP A 1 205 ? -10.374 5.462 21.566 1.00 89.62 205 ASP A O 1
ATOM 1701 N N . TYR A 1 206 ? -8.217 5.886 21.136 1.00 92.50 206 TYR A N 1
ATOM 1702 C CA . TYR A 1 206 ? -7.733 5.355 22.420 1.00 92.50 206 TYR A CA 1
ATOM 1703 C C . TYR A 1 206 ? -8.197 6.189 23.626 1.00 92.50 206 TYR A C 1
ATOM 1705 O O . TYR A 1 206 ? -8.466 5.637 24.688 1.00 92.50 206 TYR A O 1
ATOM 1713 N N . ALA A 1 207 ? -8.334 7.510 23.476 1.00 93.50 207 ALA A N 1
ATOM 1714 C CA . ALA A 1 207 ? -8.825 8.376 24.548 1.00 93.50 207 ALA A CA 1
ATOM 1715 C C . ALA A 1 207 ? -10.329 8.157 24.763 1.00 93.50 207 ALA A C 1
ATOM 1717 O O . ALA A 1 207 ? -10.812 8.101 25.892 1.00 93.50 207 ALA A O 1
ATOM 1718 N N . ARG A 1 208 ? -11.070 7.966 23.668 1.00 96.06 208 ARG A N 1
ATOM 1719 C CA . ARG A 1 208 ? -12.502 7.649 23.709 1.00 96.06 208 ARG A CA 1
ATOM 1720 C C . ARG A 1 208 ? -12.753 6.284 24.351 1.00 96.06 208 ARG A C 1
ATOM 1722 O O . ARG A 1 208 ? -13.629 6.170 25.201 1.00 96.06 208 ARG A O 1
ATOM 1729 N N . GLU A 1 209 ? -11.957 5.280 23.997 1.00 95.69 209 GLU A N 1
ATOM 1730 C CA . GLU A 1 209 ? -12.005 3.949 24.612 1.00 95.69 209 GLU A CA 1
ATOM 1731 C C . GLU A 1 209 ? -11.706 4.005 26.120 1.00 95.69 209 GLU A C 1
ATOM 1733 O O . GLU A 1 209 ? -12.441 3.418 26.914 1.00 95.69 209 GLU A O 1
ATOM 1738 N N . ALA A 1 210 ? -10.701 4.782 26.541 1.00 95.94 210 ALA A N 1
ATOM 1739 C CA . ALA A 1 210 ? -10.405 4.997 27.959 1.00 95.94 210 ALA A CA 1
ATOM 1740 C C . ALA A 1 210 ? -11.604 5.594 28.722 1.00 95.94 210 ALA A C 1
ATOM 1742 O O . ALA A 1 210 ? -11.977 5.102 29.789 1.00 95.94 210 ALA A O 1
ATOM 1743 N N . ALA A 1 211 ? -12.261 6.611 28.152 1.00 95.56 211 ALA A N 1
ATOM 1744 C CA . ALA A 1 211 ? -13.450 7.222 28.745 1.00 95.56 211 ALA A CA 1
ATOM 1745 C C . ALA A 1 211 ? -14.625 6.230 28.866 1.00 95.56 211 ALA A C 1
ATOM 1747 O O . ALA A 1 211 ? -15.286 6.183 29.907 1.00 95.56 211 ALA A O 1
ATOM 1748 N N . ILE A 1 212 ? -14.849 5.390 27.845 1.00 95.69 212 ILE A N 1
ATOM 1749 C CA . ILE A 1 212 ? -15.861 4.317 27.874 1.00 95.69 212 ILE A CA 1
ATOM 1750 C C . ILE A 1 212 ? -15.572 3.340 29.018 1.00 95.69 212 ILE A C 1
ATOM 1752 O O . ILE A 1 212 ? -16.471 3.013 29.796 1.00 95.69 212 ILE A O 1
ATOM 1756 N N . ARG A 1 213 ? -14.318 2.890 29.153 1.00 96.75 213 ARG A N 1
ATOM 1757 C CA . ARG A 1 213 ? -13.917 1.940 30.199 1.00 96.75 213 ARG A CA 1
ATOM 1758 C C . ARG A 1 213 ? -14.136 2.502 31.600 1.00 96.75 213 ARG A C 1
ATOM 1760 O O . ARG A 1 213 ? -14.655 1.783 32.451 1.00 96.75 213 ARG A O 1
ATOM 1767 N N . ILE A 1 214 ? -13.816 3.775 31.837 1.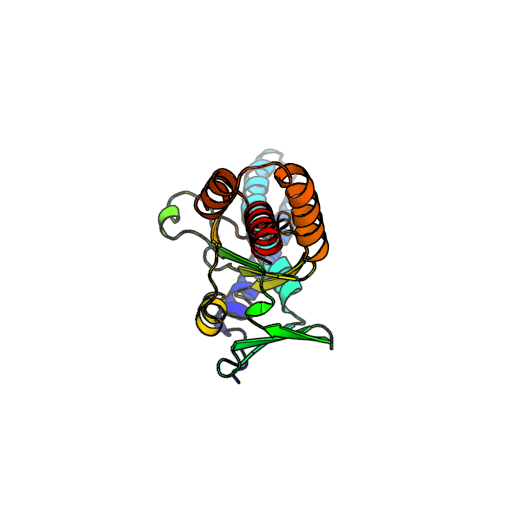00 95.56 214 ILE A N 1
ATOM 1768 C CA . ILE A 1 214 ? -14.063 4.427 33.134 1.00 95.56 214 ILE A CA 1
ATOM 1769 C C . ILE A 1 214 ? -15.561 4.519 33.433 1.00 95.56 214 ILE A C 1
ATOM 1771 O O . ILE A 1 214 ? -15.983 4.149 34.528 1.00 95.56 214 ILE A O 1
ATOM 1775 N N . LEU A 1 215 ? -16.380 4.972 32.477 1.00 95.19 215 LEU A N 1
ATOM 1776 C CA . LEU A 1 215 ? -17.831 5.060 32.678 1.00 95.19 215 LEU A CA 1
ATOM 1777 C C . LEU A 1 215 ? -18.446 3.695 32.990 1.00 95.19 215 LEU A C 1
ATOM 1779 O O . LEU A 1 215 ? -19.283 3.593 33.885 1.00 95.19 215 LEU A O 1
ATOM 1783 N N . ASN A 1 216 ? -18.011 2.644 32.293 1.00 94.62 216 ASN A N 1
ATOM 1784 C CA . ASN A 1 216 ? -18.474 1.284 32.553 1.00 94.62 216 ASN A CA 1
ATOM 1785 C C . ASN A 1 216 ? -18.034 0.793 33.940 1.00 94.62 216 ASN A C 1
ATOM 1787 O O . ASN A 1 216 ? -18.854 0.236 34.661 1.00 94.62 216 ASN A O 1
ATOM 1791 N N . LYS A 1 217 ? -16.785 1.063 34.353 1.00 93.75 217 LYS A N 1
ATOM 1792 C CA . LYS A 1 217 ? -16.279 0.739 35.701 1.00 93.75 217 LYS A CA 1
ATOM 1793 C C . LYS A 1 217 ? -17.044 1.446 36.826 1.00 93.75 217 LYS A C 1
ATOM 1795 O O . LYS A 1 217 ? -17.055 0.931 37.928 1.00 93.75 217 LYS A O 1
ATOM 1800 N N . ARG A 1 218 ? -17.643 2.617 36.574 1.00 92.62 218 ARG A N 1
ATOM 1801 C CA . ARG A 1 218 ? -18.431 3.377 37.568 1.00 92.62 218 ARG A CA 1
ATOM 1802 C C . ARG A 1 218 ? -19.907 2.977 37.633 1.00 92.62 218 ARG A C 1
ATOM 1804 O O . ARG A 1 218 ? -20.589 3.339 38.585 1.00 92.62 218 ARG A O 1
ATOM 1811 N N . LYS A 1 219 ? -20.422 2.322 36.589 1.00 85.44 219 LYS A N 1
ATOM 1812 C CA . LYS A 1 219 ? -21.812 1.836 36.519 1.00 85.44 219 LYS A CA 1
ATOM 1813 C C . LYS A 1 219 ? -21.995 0.463 37.177 1.00 85.44 219 LYS A C 1
ATOM 1815 O O . LYS A 1 219 ? -23.136 0.071 37.411 1.00 85.44 219 LYS A O 1
ATOM 1820 N N . HIS A 1 220 ? -20.895 -0.241 37.431 1.00 65.25 220 HIS A N 1
ATOM 1821 C CA . HIS A 1 220 ? -20.823 -1.516 38.140 1.00 65.25 220 HIS A CA 1
ATOM 1822 C C . HIS A 1 220 ? -20.215 -1.311 39.525 1.00 65.25 220 HIS A C 1
ATOM 1824 O O . HIS A 1 220 ? -20.630 -2.057 40.436 1.00 65.25 220 HIS A O 1
#

Foldseek 3Di:
DAWQAFDPVLVCVLVVLQVVLVVLVVVLVVCVVPDPDPVVVVVSVVVNVLSPQSNLLSVQQCVQPVQWIWDFDLVQLWIWIQGPNDIDIGHLVFFPAKAKEAADPVCPPPDAADRSKIWMWTQGAPRDIRIDISSGNDVVVNCVSNVDDHHYDHDRRRDDDPCPCVVPDHPVRLVVLLVVLLVVCLPPDLVVLVVQLPCPPPDDPSNNSSSVVNNVVVVD

Mean predicted aligned error: 8.13 Å

Sequence (220 aa):
MTELKPRLKNIIIFSASLLISAGLLIFLLEGLYNLKNTESIVPIGILFLFCLPPLILSITYFYVDLTKKVLIDVSQNRIIIHKRGKEIIIKQEDILDSFYVRVEDKWRYKGYYFPMYKYIVLILKERRRVYITNLLCEPELIINAMNLNHKLIYTNIPFINRSLGSGVLTTKEFESKVLEFENIFQEHSNSILEDIISQRTVYADYAREAAIRILNKRKH

Solvent-accessible surface area (backbone atoms only — not compara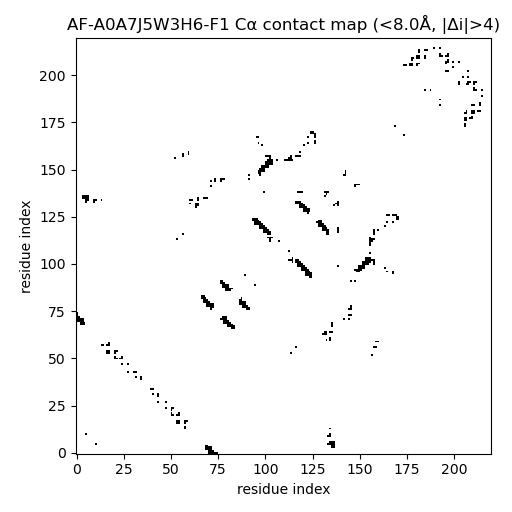ble to full-atom values): 12207 Å² total; per-residue (Å²): 119,48,77,52,61,50,49,68,66,41,50,50,52,42,52,49,41,32,50,52,24,49,53,51,49,51,54,50,50,53,50,61,72,71,55,88,57,80,80,59,49,59,63,50,54,54,53,48,67,65,33,47,56,54,29,52,47,33,53,52,51,46,70,68,40,77,60,52,46,45,33,40,29,60,94,73,36,31,40,40,35,40,43,84,92,40,79,44,80,43,46,54,92,43,50,77,45,33,39,40,36,31,46,49,80,92,52,74,84,74,70,83,67,46,74,91,43,35,35,28,38,40,31,29,65,72,67,42,72,48,74,45,37,40,59,43,35,59,45,63,59,55,35,64,54,48,69,54,78,61,47,81,43,73,37,47,70,61,63,90,68,83,66,70,68,66,87,53,70,29,67,68,56,39,52,52,46,17,54,54,36,32,64,72,48,66,81,57,52,70,69,57,35,52,51,46,54,69,37,69,88,80,41,56,70,41,50,28,50,18,34,51,53,52,54,53,65,72,77,105

Radius of gyration: 23.81 Å; Cα contacts (8 Å, |Δi|>4): 312; chains: 1; bounding box: 56×41×65 Å

pLDDT: mean 88.1, std 7.65, range [56.0, 96.88]

Secondary structure (DSSP, 8-state):
-EEEPPPHHHHHHHHHHHHHHHHHHHHHHHHHHT---GGGHHHHHHHHHHHHHHHHHHHHHHHHHTTEEEEEEGGGTEEEEEETTEEEEEEGGGEEEEEEEE--GGGTTSS---TT--EEEEEEGGG-EEEEETTTS-HHHHHHHTT---EEEE-SS----TTTTTTPPPHHHHHHHHHHHHHHHTTS-HHHHHHHHH-TTTS-HHHHHHHHHHHHHHH-